Protein AF-A0A3N5JY57-F1 (afdb_monomer)

Sequence (226 aa):
MTIRPDITAFVRDLELYSKHRLNYPLEVSELLQIVVQTGIIDEFEEVIFISKFLVRAQEVLKRIGHETEGFNKLSAEFQSNIKRMMNLLNSFAGRADEALSQKYASIFLTPDIENVDRLVRLCSDLSWVKNWQIDGKPLPFESRQPKITVTQEVRNLQTGEKHQTIRSPQSLLRIQRSAVLSVILIILFLFIDPPVTILGWMLAVGIAGLIAYIIVQTTMLRKNPD

Structure (mmCIF, N/CA/C/O backbone):
data_AF-A0A3N5JY57-F1
#
_entry.id   AF-A0A3N5JY57-F1
#
loop_
_atom_site.group_PDB
_atom_site.id
_atom_site.type_symbol
_atom_site.label_atom_id
_atom_site.label_alt_id
_atom_site.label_comp_id
_atom_site.label_asym_id
_atom_site.label_entity_id
_atom_site.label_seq_id
_atom_site.pdbx_PDB_ins_code
_atom_site.Cartn_x
_atom_site.Cartn_y
_atom_site.Cartn_z
_atom_site.occupancy
_atom_site.B_iso_or_equiv
_atom_site.auth_seq_id
_atom_site.auth_comp_id
_atom_site.auth_asym_id
_atom_site.auth_atom_id
_atom_site.pdbx_PDB_model_num
ATOM 1 N N . MET A 1 1 ? -12.533 14.022 11.861 1.00 89.44 1 MET A N 1
ATOM 2 C CA . MET A 1 1 ? -12.636 12.585 12.215 1.00 89.44 1 MET A CA 1
ATOM 3 C C . MET A 1 1 ? -11.971 12.251 13.564 1.00 89.44 1 MET A C 1
ATOM 5 O O . MET A 1 1 ? -10.847 12.681 13.784 1.00 89.44 1 MET A O 1
ATOM 9 N N . THR A 1 2 ? -12.617 11.480 14.455 1.00 95.00 2 THR A N 1
ATOM 10 C CA . THR A 1 2 ? -11.998 10.969 15.705 1.00 95.00 2 THR A CA 1
ATOM 11 C C . THR A 1 2 ? -11.529 9.525 15.509 1.00 95.00 2 THR A C 1
ATOM 13 O O . THR A 1 2 ? -12.346 8.661 15.189 1.00 95.00 2 THR A O 1
ATOM 16 N N . ILE A 1 3 ? -10.233 9.258 15.703 1.00 97.25 3 ILE A N 1
ATOM 17 C CA . ILE A 1 3 ? -9.644 7.917 15.553 1.00 97.25 3 ILE A CA 1
ATOM 18 C C . ILE A 1 3 ? -9.944 7.066 16.790 1.00 97.25 3 ILE A C 1
ATOM 20 O O . ILE A 1 3 ? -9.770 7.508 17.927 1.00 97.25 3 ILE A O 1
ATOM 24 N N . ARG A 1 4 ? -10.397 5.830 16.573 1.00 96.56 4 ARG A N 1
ATOM 25 C CA . ARG A 1 4 ? -10.683 4.885 17.655 1.00 96.56 4 ARG A CA 1
ATOM 26 C C . ARG A 1 4 ? -9.396 4.442 18.380 1.00 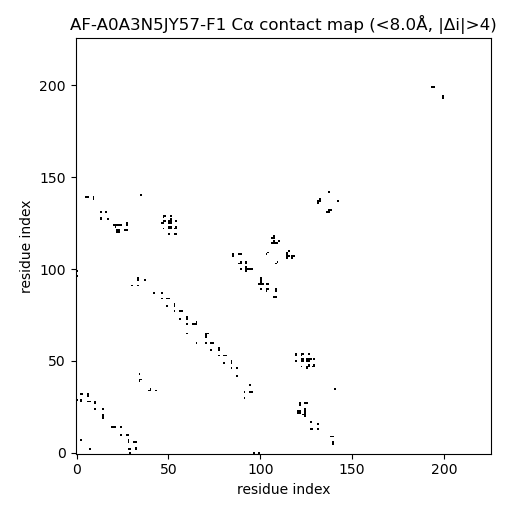96.56 4 ARG A C 1
ATOM 28 O O . ARG A 1 4 ? -8.393 4.178 17.715 1.00 96.56 4 ARG A O 1
ATOM 35 N N . PRO A 1 5 ? -9.429 4.239 19.713 1.00 96.94 5 PRO A N 1
ATOM 36 C CA . PRO A 1 5 ? -8.237 3.874 20.488 1.00 96.94 5 PRO A CA 1
ATOM 37 C C . PRO A 1 5 ? -7.555 2.569 20.059 1.00 96.94 5 PRO A C 1
ATOM 39 O O . PRO A 1 5 ? -6.337 2.456 20.150 1.00 96.94 5 PRO A O 1
ATOM 42 N N . ASP A 1 6 ? -8.315 1.578 19.584 1.00 96.69 6 ASP A N 1
ATOM 43 C CA . ASP A 1 6 ? -7.758 0.305 19.117 1.00 96.69 6 ASP A CA 1
ATOM 44 C C . ASP A 1 6 ? -6.997 0.440 17.792 1.00 96.69 6 ASP A C 1
ATOM 46 O O . ASP A 1 6 ? -6.006 -0.257 17.591 1.00 96.69 6 ASP A O 1
ATOM 50 N N . ILE A 1 7 ? -7.393 1.379 16.926 1.00 97.88 7 ILE A N 1
ATOM 51 C CA . ILE A 1 7 ? -6.633 1.715 15.713 1.00 97.88 7 ILE A CA 1
ATOM 52 C C . ILE A 1 7 ? -5.328 2.407 16.099 1.00 97.88 7 ILE A C 1
ATOM 54 O O . ILE A 1 7 ? -4.271 2.049 15.589 1.00 97.88 7 ILE A O 1
ATOM 58 N N . THR A 1 8 ? -5.376 3.349 17.043 1.00 97.88 8 THR A N 1
ATOM 59 C CA . THR A 1 8 ? -4.169 4.008 17.560 1.00 97.88 8 THR A CA 1
ATOM 60 C C . THR A 1 8 ? -3.201 3.003 18.187 1.00 97.88 8 THR A C 1
ATOM 62 O O . THR A 1 8 ? -2.001 3.063 17.930 1.00 97.88 8 THR A O 1
ATOM 65 N N . ALA A 1 9 ? -3.711 2.050 18.976 1.00 97.44 9 ALA A N 1
ATOM 66 C CA . ALA A 1 9 ? -2.900 0.976 19.542 1.00 97.44 9 ALA A CA 1
ATOM 67 C C . ALA A 1 9 ? -2.277 0.097 18.446 1.00 97.44 9 ALA A C 1
ATOM 69 O O . ALA A 1 9 ?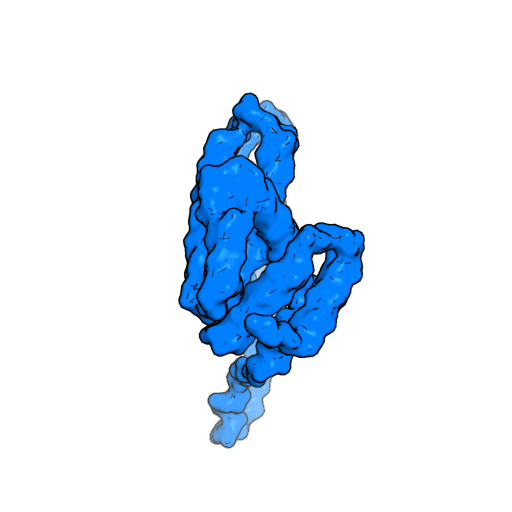 -1.074 -0.145 18.482 1.00 97.44 9 ALA A O 1
ATOM 70 N N . PHE A 1 10 ? -3.063 -0.298 17.438 1.00 98.06 10 PHE A N 1
ATOM 71 C CA . PHE A 1 10 ? -2.567 -1.054 16.289 1.00 98.06 10 PHE A CA 1
ATOM 72 C C . PHE A 1 10 ? -1.452 -0.313 15.541 1.00 98.06 10 PHE A C 1
ATOM 74 O O . PHE A 1 10 ? -0.416 -0.906 15.261 1.00 98.06 10 PHE A O 1
ATOM 81 N N . VAL A 1 11 ? -1.630 0.975 15.229 1.00 98.38 11 VAL A N 1
ATOM 82 C CA . VAL A 1 11 ? -0.623 1.747 14.484 1.00 98.38 11 VAL A CA 1
ATOM 83 C C . VAL A 1 11 ? 0.660 1.914 15.293 1.00 98.38 11 VAL A C 1
ATOM 85 O O . VAL A 1 11 ? 1.744 1.805 14.728 1.00 98.38 11 VAL A O 1
ATOM 88 N N . ARG A 1 12 ? 0.569 2.064 16.618 1.00 98.44 12 ARG A N 1
ATOM 89 C CA . ARG A 1 12 ? 1.748 2.044 17.496 1.00 98.44 12 ARG A CA 1
ATOM 90 C C . ARG A 1 12 ? 2.480 0.698 17.440 1.00 98.44 12 ARG A C 1
ATOM 92 O O . ARG A 1 12 ? 3.705 0.665 17.351 1.00 98.44 12 ARG A O 1
ATOM 99 N N . ASP A 1 13 ? 1.748 -0.411 17.470 1.00 98.25 13 ASP A N 1
ATOM 100 C CA . ASP A 1 13 ? 2.347 -1.747 17.386 1.00 98.25 13 ASP A CA 1
ATOM 101 C C . ASP A 1 13 ? 2.952 -2.007 15.993 1.00 98.25 13 ASP A C 1
ATOM 103 O O . ASP A 1 13 ? 4.017 -2.619 15.873 1.00 98.25 13 ASP A O 1
ATOM 107 N N . LEU A 1 14 ? 2.317 -1.485 14.938 1.00 98.31 14 LEU A N 1
ATOM 108 C CA . LEU A 1 14 ? 2.826 -1.491 13.567 1.00 98.31 14 LEU A CA 1
ATOM 109 C C . LEU A 1 14 ? 4.109 -0.660 13.440 1.00 98.31 14 LEU A C 1
ATOM 111 O O . LEU A 1 14 ? 5.045 -1.050 12.738 1.00 98.31 14 LEU A O 1
ATOM 115 N N . GLU A 1 15 ? 4.182 0.469 14.137 1.00 98.44 15 GLU A N 1
ATOM 116 C CA . GLU A 1 15 ? 5.360 1.326 14.164 1.00 98.44 15 GLU A CA 1
ATOM 117 C C . GLU A 1 15 ? 6.551 0.610 14.811 1.00 98.44 15 GLU A C 1
ATOM 119 O O . GLU A 1 15 ? 7.632 0.562 14.220 1.00 98.44 15 GLU A O 1
ATOM 124 N N . LEU A 1 16 ? 6.337 -0.062 15.947 1.00 98.38 16 LEU A N 1
ATOM 125 C CA . LEU A 1 16 ? 7.347 -0.929 16.565 1.00 98.38 16 LEU A CA 1
ATOM 126 C C . LEU A 1 16 ? 7.754 -2.080 15.630 1.00 98.38 16 LEU A C 1
ATOM 128 O O . LEU A 1 16 ? 8.943 -2.356 15.457 1.00 98.38 16 LEU A O 1
ATOM 132 N N . TYR A 1 17 ? 6.782 -2.722 14.980 1.00 98.19 17 TYR A N 1
ATOM 133 C CA . TYR A 1 17 ? 7.017 -3.829 14.049 1.00 98.19 17 TYR A CA 1
ATOM 134 C C . TYR A 1 17 ? 7.836 -3.412 12.817 1.00 98.19 17 TYR A C 1
ATOM 136 O O . TYR A 1 17 ? 8.738 -4.137 12.398 1.00 98.19 17 TYR A O 1
ATOM 144 N N . SER A 1 18 ? 7.587 -2.218 12.277 1.00 97.94 18 SER A N 1
ATOM 145 C CA . SER A 1 18 ? 8.349 -1.640 11.161 1.00 97.94 18 SER A CA 1
ATOM 146 C C . SER A 1 18 ? 9.711 -1.061 11.573 1.00 97.94 18 SER A C 1
ATOM 148 O O . SER A 1 18 ? 10.464 -0.611 10.708 1.00 97.94 18 SER A O 1
ATOM 150 N N . LYS A 1 19 ? 10.058 -1.092 12.870 1.00 98.25 19 LYS A N 1
ATOM 151 C CA . LYS A 1 19 ? 11.246 -0.447 13.458 1.00 98.25 19 LYS A CA 1
ATOM 152 C C . LYS A 1 19 ? 11.258 1.072 13.242 1.00 98.25 19 LYS A C 1
ATOM 154 O O . LYS A 1 19 ? 12.284 1.618 12.837 1.00 98.25 19 LYS A O 1
ATOM 159 N N . HIS A 1 20 ? 10.125 1.731 13.493 1.00 97.75 20 HIS A N 1
ATOM 160 C CA . HIS A 1 20 ? 9.934 3.181 13.346 1.00 97.75 20 HIS A CA 1
ATOM 161 C C . HIS A 1 20 ? 10.208 3.691 11.923 1.00 97.75 20 HIS A C 1
ATOM 163 O O . HIS A 1 20 ? 10.845 4.723 11.728 1.00 97.75 20 HIS A O 1
ATOM 169 N N . ARG A 1 21 ? 9.762 2.939 10.908 1.00 97.81 21 ARG A N 1
ATOM 170 C CA . ARG A 1 21 ? 9.945 3.291 9.486 1.00 97.81 21 ARG A CA 1
ATOM 171 C C . ARG A 1 21 ? 8.674 3.811 8.815 1.00 97.81 21 ARG A C 1
ATOM 173 O O . ARG A 1 21 ? 8.664 3.933 7.591 1.00 97.81 21 ARG A O 1
ATOM 180 N N . LEU A 1 22 ? 7.615 4.065 9.586 1.00 98.38 22 LEU A N 1
ATOM 181 C CA . LEU A 1 22 ? 6.381 4.640 9.055 1.00 98.38 22 LEU A CA 1
ATOM 182 C C . LEU A 1 22 ? 6.583 6.130 8.761 1.00 98.38 22 LEU A C 1
ATOM 184 O O . LEU A 1 22 ? 7.146 6.854 9.577 1.00 98.38 22 LEU A O 1
ATOM 188 N N . ASN A 1 23 ? 6.116 6.581 7.602 1.00 98.38 23 ASN A N 1
ATOM 189 C CA . ASN A 1 23 ? 6.219 7.968 7.147 1.00 98.38 23 ASN A CA 1
ATOM 190 C C . ASN A 1 23 ? 4.951 8.773 7.483 1.00 98.38 23 ASN A C 1
ATOM 192 O O . ASN A 1 23 ? 5.028 9.957 7.796 1.00 98.38 23 ASN A O 1
ATOM 196 N N . TYR A 1 24 ? 3.798 8.109 7.430 1.00 98.44 24 TYR A N 1
ATOM 197 C CA . TYR A 1 24 ? 2.441 8.641 7.513 1.00 98.44 24 TYR A CA 1
ATOM 198 C C . TYR A 1 24 ? 1.567 7.800 8.466 1.00 98.44 24 TYR A C 1
ATOM 200 O O . TYR A 1 24 ? 0.530 7.255 8.069 1.00 98.44 24 TYR A O 1
ATOM 208 N N . PRO A 1 25 ? 1.960 7.637 9.747 1.00 98.38 25 PRO A N 1
ATOM 209 C CA . PRO A 1 25 ? 1.195 6.827 10.699 1.00 98.38 25 PRO A CA 1
ATOM 210 C C . PRO A 1 25 ? -0.230 7.366 10.926 1.00 98.38 25 PRO A C 1
ATOM 212 O O . PRO A 1 25 ? -1.163 6.592 11.172 1.00 98.38 25 PRO A O 1
ATOM 215 N N . LEU A 1 26 ? -0.424 8.685 10.814 1.00 98.00 26 LEU A N 1
ATOM 216 C CA . LEU A 1 26 ? -1.738 9.308 10.942 1.00 98.00 26 LEU A CA 1
ATOM 217 C C . LEU A 1 26 ? -2.648 8.923 9.770 1.00 98.00 26 LEU A C 1
ATOM 219 O O . LEU A 1 26 ? -3.775 8.498 9.994 1.00 98.00 26 LEU A O 1
ATOM 223 N N . GLU A 1 27 ? -2.154 8.994 8.539 1.00 98.25 27 GLU A N 1
ATOM 224 C CA . GLU A 1 27 ? -2.903 8.644 7.331 1.00 98.25 27 GLU A CA 1
ATOM 225 C C . GLU A 1 27 ? -3.262 7.153 7.316 1.00 98.25 27 GLU A C 1
ATOM 227 O O . GLU A 1 27 ? -4.387 6.786 6.980 1.00 98.25 27 GLU A O 1
ATOM 232 N N . VAL A 1 28 ? -2.356 6.281 7.775 1.00 98.44 28 VAL A N 1
ATOM 233 C CA . VAL A 1 28 ? -2.669 4.856 7.981 1.00 98.44 28 VAL A CA 1
ATOM 234 C C . VAL A 1 28 ? -3.813 4.689 8.990 1.00 98.44 28 VAL A C 1
ATOM 236 O O . VAL A 1 28 ? -4.726 3.894 8.758 1.00 98.44 28 VAL A O 1
ATOM 239 N N . SER A 1 29 ? -3.804 5.457 10.085 1.00 98.25 29 SER A N 1
ATOM 240 C CA . SER A 1 29 ? -4.888 5.447 11.080 1.00 98.25 29 SER A CA 1
ATOM 241 C C . SER A 1 29 ? -6.219 5.926 10.490 1.00 98.25 29 SER A C 1
ATOM 243 O O . SER A 1 29 ? -7.260 5.321 10.746 1.00 98.25 29 SER A O 1
ATOM 245 N N . GLU A 1 30 ? -6.188 6.994 9.692 1.00 97.94 30 GLU A N 1
ATOM 246 C CA . GLU A 1 30 ? -7.350 7.563 9.001 1.00 97.94 30 GLU A CA 1
ATOM 247 C C . GLU A 1 30 ? -7.961 6.549 8.022 1.00 97.94 30 GLU A C 1
ATOM 249 O O . GLU A 1 30 ? -9.164 6.296 8.085 1.00 97.94 30 GLU A O 1
ATOM 254 N N . LEU A 1 31 ?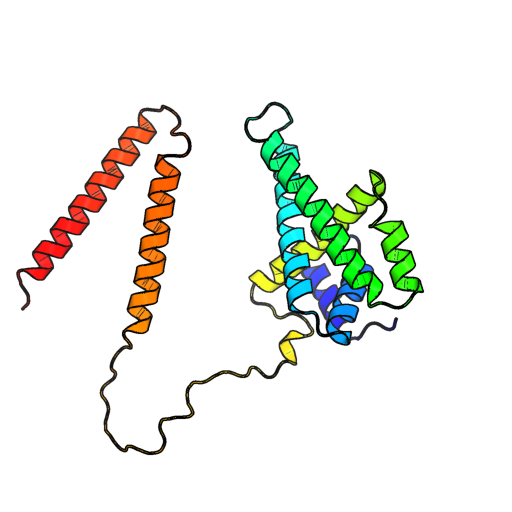 -7.146 5.890 7.188 1.00 98.00 31 LEU A N 1
ATOM 255 C CA . LEU A 1 31 ? -7.615 4.848 6.268 1.00 98.00 31 LEU A CA 1
ATOM 256 C C . LEU A 1 31 ? -8.278 3.690 7.020 1.00 98.00 31 LEU A C 1
ATOM 258 O O . LEU A 1 31 ? -9.397 3.308 6.688 1.00 98.00 31 LEU A O 1
ATOM 262 N N . LEU A 1 32 ? -7.644 3.173 8.077 1.00 97.88 32 LEU A N 1
ATOM 263 C CA . LEU A 1 32 ? -8.227 2.114 8.911 1.00 97.88 32 LEU A CA 1
ATOM 264 C C . LEU A 1 32 ? -9.547 2.548 9.560 1.00 97.88 32 LEU A C 1
ATOM 266 O O . LEU A 1 32 ? -10.483 1.751 9.669 1.00 97.88 32 LEU A O 1
ATOM 270 N N . GLN A 1 33 ? -9.641 3.811 9.981 1.00 97.31 33 GLN A N 1
ATOM 271 C CA . GLN A 1 33 ? -10.861 4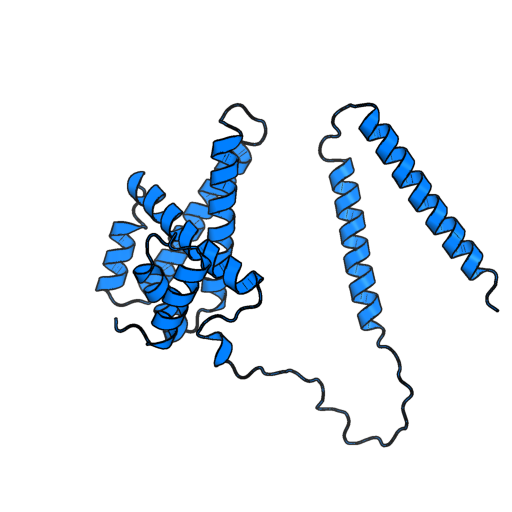.363 10.558 1.00 97.31 33 GLN A CA 1
ATOM 272 C C . GLN A 1 33 ? -11.988 4.437 9.516 1.00 97.31 33 GLN A C 1
ATOM 274 O O . GLN A 1 33 ? -13.129 4.116 9.856 1.00 97.31 33 GLN A O 1
ATOM 279 N N . ILE A 1 34 ? -11.683 4.783 8.258 1.00 97.19 34 ILE A N 1
ATOM 280 C CA . ILE A 1 34 ? -12.655 4.761 7.151 1.00 97.19 34 ILE A CA 1
ATOM 281 C C . ILE A 1 34 ? -13.164 3.331 6.927 1.00 97.19 34 ILE A C 1
ATOM 283 O O . ILE A 1 34 ? -14.376 3.127 6.848 1.00 97.19 34 ILE A O 1
ATOM 287 N N . VAL A 1 35 ? -12.274 2.330 6.895 1.00 97.00 35 VAL A N 1
ATOM 288 C CA . VAL A 1 35 ? -12.656 0.910 6.721 1.00 97.00 35 VAL A CA 1
ATOM 289 C C . VAL A 1 35 ? -13.625 0.464 7.800 1.00 97.00 35 VAL A C 1
ATOM 291 O O . VAL A 1 35 ? -14.663 -0.123 7.510 1.00 97.00 35 VAL A O 1
ATOM 294 N N . VAL A 1 36 ? -13.308 0.780 9.053 1.00 96.06 36 VAL A N 1
ATOM 295 C CA . VAL A 1 36 ? -14.165 0.468 10.197 1.00 96.06 36 VAL A CA 1
ATOM 296 C C . VAL A 1 36 ? -15.557 1.078 10.052 1.00 96.06 36 VAL A C 1
ATOM 298 O O . VAL A 1 36 ? -16.540 0.432 10.405 1.00 96.06 36 VAL A O 1
ATOM 301 N N . GLN A 1 37 ? -15.640 2.334 9.613 1.00 95.56 37 GLN A N 1
ATOM 302 C CA . GLN A 1 37 ? -16.905 3.067 9.545 1.00 95.56 37 GLN A CA 1
ATOM 303 C C . GLN A 1 37 ? -17.787 2.610 8.387 1.00 95.56 37 GLN A C 1
ATOM 305 O O . GLN A 1 37 ? -19.008 2.637 8.503 1.00 95.56 37 GLN A O 1
ATOM 310 N N . THR A 1 38 ? -17.172 2.206 7.280 1.00 96.12 38 THR A N 1
ATOM 311 C CA . THR A 1 38 ? -17.870 1.942 6.015 1.00 96.12 38 THR A CA 1
ATOM 312 C C . THR A 1 38 ? -17.990 0.456 5.687 1.00 96.12 38 THR A C 1
ATOM 314 O O . THR A 1 38 ? -18.794 0.087 4.839 1.00 96.12 38 THR A O 1
ATOM 317 N N . GLY A 1 39 ? -17.217 -0.408 6.350 1.00 95.38 39 GLY A N 1
ATOM 318 C CA . GLY A 1 39 ? -17.225 -1.853 6.120 1.00 95.38 39 GLY A CA 1
ATOM 319 C C . GLY A 1 39 ? -16.518 -2.305 4.837 1.00 95.38 39 GLY A C 1
ATOM 320 O O . GLY A 1 39 ? -16.655 -3.467 4.467 1.00 95.38 39 GLY A O 1
ATOM 321 N N . ILE A 1 40 ? -15.750 -1.437 4.167 1.00 96.12 40 ILE A N 1
ATOM 322 C CA . ILE A 1 40 ? -15.060 -1.722 2.888 1.00 96.12 40 ILE A CA 1
ATOM 323 C C . ILE A 1 40 ? -13.764 -2.541 3.057 1.00 96.12 40 ILE A C 1
ATOM 325 O O . ILE A 1 40 ? -12.702 -2.183 2.551 1.00 96.12 40 ILE A O 1
ATOM 329 N N . ILE A 1 41 ? -13.831 -3.644 3.803 1.00 96.00 41 ILE A N 1
ATOM 330 C CA . ILE A 1 41 ? -12.653 -4.452 4.162 1.00 96.00 41 ILE A CA 1
ATOM 331 C C . ILE A 1 41 ? -11.925 -4.960 2.908 1.00 96.00 41 ILE A C 1
ATOM 333 O O . ILE A 1 41 ? -10.715 -4.773 2.805 1.00 96.00 41 ILE A O 1
ATOM 337 N N . ASP A 1 42 ? -12.655 -5.502 1.932 1.00 95.81 42 ASP A N 1
ATOM 338 C CA . ASP A 1 42 ? -12.072 -6.069 0.708 1.00 95.81 42 ASP A CA 1
ATOM 339 C C . ASP A 1 42 ? -11.315 -5.014 -0.126 1.00 95.81 42 ASP A C 1
ATOM 341 O O . ASP A 1 42 ? -10.214 -5.272 -0.616 1.00 95.81 42 ASP A O 1
ATOM 345 N N . GLU A 1 43 ? -11.855 -3.791 -0.236 1.00 97.25 43 GLU A N 1
ATOM 346 C CA . GLU A 1 43 ? -11.175 -2.681 -0.925 1.00 97.25 43 GLU A CA 1
ATOM 347 C C . GLU A 1 43 ? -9.874 -2.296 -0.205 1.00 97.25 43 GLU A C 1
ATOM 349 O O . GLU A 1 43 ? -8.868 -1.985 -0.843 1.00 97.25 43 GLU A O 1
ATOM 354 N N . PHE A 1 44 ? -9.863 -2.339 1.131 1.00 97.94 44 PHE A N 1
ATOM 355 C CA . PHE A 1 44 ? -8.656 -2.062 1.906 1.00 97.94 44 PHE A CA 1
ATOM 356 C C . PHE A 1 44 ? -7.604 -3.158 1.759 1.00 97.94 44 PHE A C 1
ATOM 358 O O . PHE A 1 44 ? -6.417 -2.850 1.638 1.00 97.94 44 PHE A O 1
ATOM 365 N N . GLU A 1 45 ? -8.021 -4.426 1.737 1.00 97.69 45 GLU A N 1
ATOM 366 C CA . GLU A 1 45 ? -7.117 -5.545 1.474 1.00 97.69 45 GLU A CA 1
ATOM 367 C C . GLU A 1 45 ? -6.446 -5.420 0.103 1.00 97.69 45 GLU A C 1
ATOM 369 O O . GLU A 1 45 ? -5.244 -5.677 -0.032 1.00 97.69 45 GLU A O 1
ATOM 374 N N . GLU A 1 46 ? -7.203 -4.975 -0.902 1.00 98.06 46 GLU A N 1
ATOM 375 C CA . GLU A 1 46 ? -6.678 -4.670 -2.228 1.00 98.06 46 GLU A CA 1
ATOM 376 C C . GLU A 1 46 ? -5.657 -3.523 -2.183 1.00 98.06 46 GLU A C 1
ATOM 378 O O . GLU A 1 46 ? -4.569 -3.652 -2.753 1.00 98.06 46 GLU A O 1
ATOM 383 N N . VAL A 1 47 ? -5.956 -2.439 -1.457 1.00 98.38 47 VAL A N 1
ATOM 384 C CA . VAL A 1 47 ? -5.030 -1.313 -1.254 1.00 98.38 47 VAL A CA 1
ATOM 385 C C . VAL A 1 47 ? -3.703 -1.801 -0.667 1.00 98.38 47 VAL A C 1
ATOM 387 O O . VAL A 1 47 ? -2.659 -1.629 -1.295 1.00 98.38 47 VAL A O 1
ATOM 390 N N . ILE A 1 48 ? -3.706 -2.483 0.483 1.00 98.50 48 ILE A N 1
ATOM 391 C CA . ILE A 1 48 ? -2.454 -2.925 1.126 1.00 98.50 48 ILE A CA 1
ATOM 392 C C . ILE A 1 48 ? -1.691 -3.958 0.274 1.00 98.50 48 ILE A C 1
ATOM 394 O O . ILE A 1 48 ? -0.457 -4.022 0.320 1.00 98.50 48 ILE A O 1
ATOM 398 N N . PHE A 1 49 ? -2.397 -4.747 -0.545 1.00 98.25 49 PHE A N 1
ATOM 399 C CA . PHE A 1 49 ? -1.782 -5.668 -1.499 1.00 98.25 49 PHE A CA 1
ATOM 400 C C . PHE A 1 49 ? -1.052 -4.918 -2.621 1.00 98.25 49 PHE A C 1
ATOM 402 O O . PHE A 1 49 ? 0.136 -5.170 -2.852 1.00 98.25 49 PHE A O 1
ATOM 409 N N . ILE A 1 50 ? -1.723 -3.968 -3.281 1.00 98.44 50 ILE A N 1
ATOM 410 C CA . ILE A 1 50 ? -1.126 -3.152 -4.349 1.00 98.44 50 ILE A CA 1
ATOM 411 C C . ILE A 1 50 ? 0.037 -2.328 -3.796 1.00 98.44 50 ILE A C 1
ATOM 413 O O . ILE A 1 50 ? 1.087 -2.256 -4.432 1.00 98.44 50 ILE A O 1
ATOM 417 N N . SER A 1 51 ? -0.094 -1.764 -2.592 1.00 98.50 51 SER A N 1
ATOM 418 C CA . SER A 1 51 ? 0.987 -1.037 -1.922 1.00 98.50 51 SER A CA 1
ATOM 419 C C . SER A 1 51 ? 2.252 -1.887 -1.786 1.00 98.50 51 SER A C 1
ATOM 421 O O . SER A 1 51 ? 3.341 -1.433 -2.140 1.00 98.50 51 SER A O 1
ATOM 423 N N . LYS A 1 52 ? 2.123 -3.150 -1.354 1.00 98.31 52 LYS A N 1
ATOM 424 C CA . LYS A 1 52 ? 3.259 -4.081 -1.266 1.00 98.31 52 LYS A CA 1
ATOM 425 C C . LYS A 1 52 ? 3.882 -4.373 -2.632 1.00 98.31 52 LYS A C 1
ATOM 427 O O . LYS A 1 52 ? 5.109 -4.425 -2.729 1.00 98.31 52 LYS A O 1
ATOM 432 N N . PHE A 1 53 ? 3.069 -4.5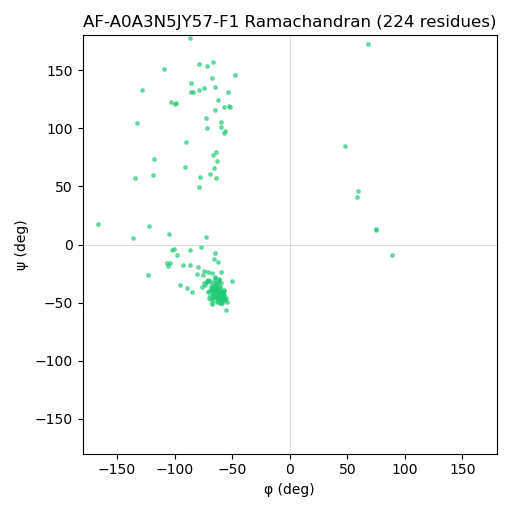47 -3.675 1.00 98.12 53 PHE A N 1
ATOM 433 C CA . PHE A 1 53 ? 3.571 -4.699 -5.043 1.00 98.12 53 PHE A CA 1
ATOM 434 C C . PHE A 1 53 ? 4.356 -3.461 -5.496 1.00 98.12 53 PHE A C 1
ATOM 436 O O . PHE A 1 53 ? 5.491 -3.602 -5.945 1.00 98.12 53 PHE A O 1
ATOM 443 N N . LEU A 1 54 ? 3.794 -2.259 -5.330 1.00 98.31 54 LEU A N 1
ATOM 444 C CA . LEU A 1 54 ? 4.407 -1.000 -5.761 1.00 98.31 54 LEU A CA 1
ATOM 445 C C . LEU A 1 54 ? 5.782 -0.782 -5.122 1.00 98.31 54 LEU A C 1
ATOM 447 O O . LEU A 1 54 ? 6.736 -0.461 -5.827 1.00 98.31 54 LEU A O 1
ATOM 451 N N . VAL A 1 55 ? 5.916 -1.024 -3.816 1.00 98.12 55 VAL A N 1
ATOM 452 C CA . VAL A 1 55 ? 7.204 -0.903 -3.110 1.00 98.12 55 VAL A CA 1
ATOM 453 C C . VAL A 1 55 ? 8.247 -1.846 -3.713 1.00 98.12 55 VAL A C 1
ATOM 455 O O . VAL A 1 55 ? 9.351 -1.419 -4.047 1.00 98.12 55 VAL A O 1
ATOM 458 N N . ARG A 1 56 ? 7.888 -3.118 -3.934 1.00 98.25 56 ARG A N 1
ATOM 459 C CA . ARG A 1 56 ? 8.801 -4.109 -4.529 1.00 98.25 56 ARG A CA 1
ATOM 460 C C . ARG A 1 56 ? 9.156 -3.789 -5.975 1.00 98.25 56 ARG A C 1
ATOM 462 O O . ARG A 1 56 ? 10.320 -3.892 -6.351 1.00 98.25 56 ARG A O 1
ATOM 469 N N . ALA A 1 57 ? 8.182 -3.379 -6.778 1.00 97.44 57 ALA A N 1
ATOM 470 C CA . ALA A 1 57 ? 8.409 -2.978 -8.158 1.00 97.44 57 ALA A CA 1
ATOM 471 C C . ALA A 1 57 ? 9.346 -1.762 -8.235 1.00 97.44 57 ALA A C 1
ATOM 473 O O . ALA A 1 57 ? 10.277 -1.771 -9.038 1.00 97.44 57 ALA A O 1
ATOM 474 N N . GLN A 1 58 ? 9.181 -0.767 -7.355 1.00 97.44 58 GLN A N 1
ATOM 475 C CA . GLN A 1 58 ? 10.082 0.386 -7.287 1.00 97.44 58 GLN A CA 1
ATOM 476 C C . GLN A 1 58 ? 11.516 -0.026 -6.914 1.00 97.44 58 GLN A C 1
ATOM 478 O O . GLN A 1 58 ? 12.465 0.442 -7.542 1.00 97.44 58 GLN A O 1
ATOM 483 N N . GLU A 1 59 ? 11.690 -0.906 -5.922 1.00 97.06 59 GLU A N 1
ATOM 484 C CA . GLU A 1 59 ? 13.004 -1.452 -5.542 1.00 97.06 59 GLU A CA 1
ATOM 485 C C . GLU A 1 59 ? 13.684 -2.169 -6.719 1.00 97.06 59 GLU A C 1
ATOM 487 O O . GLU A 1 59 ? 14.874 -1.972 -6.967 1.00 97.06 59 GLU A O 1
ATOM 492 N N . VAL A 1 60 ? 12.929 -2.978 -7.471 1.00 97.06 60 VAL A N 1
ATOM 493 C CA . VAL A 1 60 ? 13.446 -3.696 -8.644 1.00 97.06 60 VAL A CA 1
ATOM 494 C C . VAL A 1 60 ? 13.817 -2.725 -9.760 1.00 97.06 60 VAL A C 1
ATOM 496 O O . VAL A 1 60 ? 14.933 -2.817 -10.265 1.00 97.06 60 VAL A O 1
ATOM 499 N N . LEU A 1 61 ? 12.944 -1.771 -10.102 1.00 96.44 61 LEU A N 1
ATOM 500 C CA . LEU A 1 61 ? 13.206 -0.753 -11.128 1.00 96.44 61 LEU A CA 1
ATOM 501 C C . LEU A 1 61 ? 14.466 0.063 -10.808 1.00 96.44 61 LEU A C 1
ATOM 503 O O . LEU A 1 61 ? 15.307 0.257 -11.684 1.00 96.44 61 LEU A O 1
ATOM 507 N N . LYS A 1 62 ? 14.640 0.468 -9.540 1.00 96.00 62 LYS A N 1
ATOM 508 C CA . LYS A 1 62 ? 15.846 1.169 -9.061 1.00 96.00 62 LYS A CA 1
ATOM 509 C C . LYS A 1 62 ? 17.117 0.328 -9.216 1.00 96.00 62 LYS A C 1
ATOM 511 O O . LYS A 1 62 ? 18.186 0.892 -9.417 1.00 96.00 62 LYS A O 1
ATOM 516 N N . ARG A 1 63 ? 17.015 -1.000 -9.108 1.00 96.88 63 ARG A N 1
ATOM 517 C CA . ARG A 1 63 ? 18.161 -1.919 -9.167 1.00 96.88 63 ARG A CA 1
ATOM 518 C C . ARG A 1 63 ? 18.561 -2.307 -10.590 1.00 96.88 63 ARG A C 1
ATOM 520 O O . ARG A 1 63 ? 19.752 -2.427 -10.847 1.00 96.88 63 ARG A O 1
ATOM 527 N N . ILE A 1 64 ? 17.600 -2.560 -11.480 1.00 94.62 64 ILE A N 1
ATOM 528 C CA . ILE A 1 64 ? 17.887 -3.053 -12.841 1.00 94.62 64 ILE A CA 1
ATOM 529 C C . ILE A 1 64 ? 18.305 -1.935 -13.808 1.00 94.62 64 ILE A C 1
ATOM 531 O O . ILE A 1 64 ? 19.008 -2.208 -14.774 1.00 94.62 64 ILE A O 1
ATOM 535 N N . GLY A 1 65 ? 17.903 -0.684 -13.557 1.00 90.75 65 GLY A N 1
ATOM 536 C CA . GLY A 1 65 ? 18.185 0.435 -14.462 1.00 90.75 65 GLY A CA 1
ATOM 537 C C . GLY A 1 65 ? 17.435 0.354 -15.802 1.00 90.75 65 GLY A C 1
ATOM 538 O O . GLY A 1 65 ? 16.769 -0.633 -16.108 1.00 90.75 65 GLY A O 1
ATOM 539 N N . HIS A 1 66 ? 17.528 1.420 -16.600 1.00 93.00 66 HIS A N 1
ATOM 540 C CA . HIS A 1 66 ? 16.720 1.604 -17.816 1.00 93.00 66 HIS A CA 1
ATOM 541 C C . HIS A 1 66 ? 17.093 0.674 -18.985 1.00 93.00 66 HIS A C 1
ATOM 543 O O . HIS A 1 66 ? 16.246 0.402 -19.830 1.00 93.00 66 HIS A O 1
ATOM 549 N N . GLU A 1 67 ? 18.327 0.167 -19.018 1.00 91.12 67 GLU A N 1
ATOM 550 C CA . GLU A 1 67 ? 18.874 -0.617 -20.140 1.00 91.12 67 GLU A CA 1
ATOM 551 C C . GLU A 1 67 ? 18.565 -2.122 -20.055 1.00 91.12 67 GLU A C 1
ATOM 553 O O . GLU A 1 67 ? 18.907 -2.887 -20.955 1.00 91.12 67 GLU A O 1
ATOM 558 N N . THR A 1 68 ? 17.945 -2.579 -18.963 1.00 91.44 68 THR A N 1
ATOM 559 C CA . THR A 1 68 ? 17.703 -4.008 -18.739 1.00 91.44 68 THR A CA 1
ATOM 560 C C . THR A 1 68 ? 16.413 -4.469 -19.413 1.00 91.44 68 THR A C 1
ATOM 562 O O . THR A 1 68 ? 15.369 -3.812 -19.339 1.00 91.44 68 THR A O 1
ATOM 565 N N . GLU A 1 69 ? 16.462 -5.652 -20.024 1.00 91.25 69 GLU A N 1
ATOM 566 C CA . GLU A 1 69 ? 15.283 -6.321 -20.563 1.00 91.25 69 GLU A CA 1
ATOM 567 C C . GLU A 1 69 ? 14.189 -6.458 -19.489 1.00 91.25 69 GLU A C 1
ATOM 569 O O . GLU A 1 69 ? 14.433 -6.838 -18.344 1.00 91.25 69 GLU A O 1
ATOM 574 N N . GLY A 1 70 ? 12.960 -6.083 -19.841 1.00 93.31 70 GLY A N 1
ATOM 575 C CA . GLY A 1 70 ? 11.830 -6.080 -18.910 1.00 93.31 70 GLY A CA 1
ATOM 576 C C . GLY A 1 70 ? 11.632 -4.784 -18.116 1.00 93.31 70 GLY A C 1
ATOM 577 O O . GLY A 1 70 ? 10.555 -4.627 -17.536 1.00 93.31 70 GLY A O 1
ATOM 578 N N . PHE A 1 71 ? 12.563 -3.815 -18.153 1.00 96.25 71 PHE A N 1
ATOM 579 C CA . PHE A 1 71 ? 12.363 -2.499 -17.522 1.00 96.25 71 PHE A CA 1
ATOM 580 C C . PHE A 1 71 ? 11.078 -1.826 -18.019 1.00 96.25 71 PHE A C 1
ATOM 582 O O . PHE A 1 71 ? 10.232 -1.428 -17.220 1.00 96.25 71 PHE A O 1
ATOM 589 N N . ASN A 1 72 ? 10.884 -1.769 -19.341 1.00 96.00 72 ASN A N 1
ATOM 590 C CA . ASN A 1 72 ? 9.713 -1.130 -19.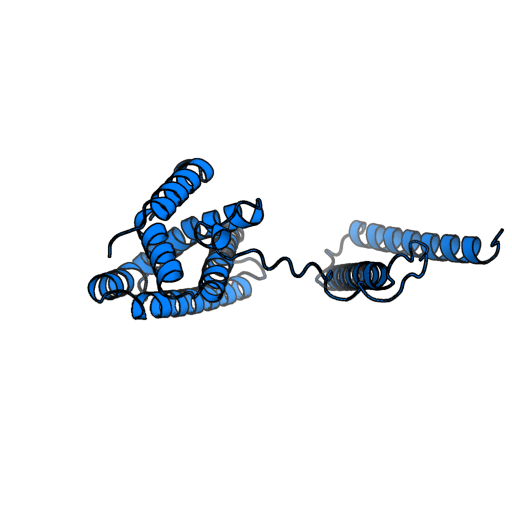951 1.00 96.00 72 ASN A CA 1
ATOM 591 C C . ASN A 1 72 ? 8.395 -1.789 -19.519 1.00 96.00 72 ASN A C 1
ATOM 593 O O . ASN A 1 72 ? 7.426 -1.093 -19.217 1.00 96.00 72 ASN A O 1
ATOM 597 N N . LYS A 1 73 ? 8.369 -3.125 -19.435 1.00 96.88 73 LYS A N 1
ATOM 598 C CA . LYS A 1 73 ? 7.185 -3.877 -19.003 1.00 96.88 73 LYS A CA 1
ATOM 599 C C . LYS A 1 73 ? 6.871 -3.616 -17.529 1.00 96.88 73 LYS A C 1
ATOM 601 O O . LYS A 1 73 ? 5.745 -3.246 -17.207 1.00 96.88 73 LYS A O 1
ATOM 606 N N . LEU A 1 74 ? 7.864 -3.747 -16.647 1.00 96.62 74 LEU A N 1
ATOM 607 C CA . LEU A 1 74 ? 7.684 -3.509 -15.213 1.00 96.62 74 LEU A CA 1
ATOM 608 C C . LEU A 1 74 ? 7.320 -2.046 -14.921 1.00 96.62 74 LEU A C 1
ATOM 610 O O . LEU A 1 74 ? 6.491 -1.780 -14.057 1.00 96.62 74 LEU A O 1
ATOM 614 N N . SER A 1 75 ? 7.896 -1.099 -15.664 1.00 97.25 75 SER A N 1
ATOM 615 C CA . SER A 1 75 ? 7.566 0.326 -15.568 1.00 97.25 75 SER A CA 1
ATOM 616 C C . SER A 1 75 ? 6.109 0.595 -15.962 1.00 97.25 75 SER A C 1
ATOM 618 O O . SER A 1 75 ? 5.391 1.282 -15.235 1.00 97.25 75 SER A O 1
ATOM 620 N N . ALA A 1 76 ? 5.624 -0.012 -17.051 1.00 97.19 76 ALA A N 1
ATOM 621 C CA . ALA A 1 76 ? 4.222 0.097 -17.456 1.00 97.19 76 ALA A CA 1
ATOM 622 C C . ALA A 1 76 ? 3.264 -0.510 -16.411 1.00 97.19 76 ALA A C 1
ATOM 624 O O . ALA A 1 76 ? 2.257 0.109 -16.056 1.00 97.19 76 ALA A O 1
ATOM 625 N N . GLU A 1 77 ? 3.592 -1.684 -15.860 1.00 97.75 77 GLU A N 1
ATOM 626 C CA . GLU A 1 77 ? 2.818 -2.309 -14.777 1.00 97.75 77 GLU A CA 1
ATOM 627 C C . GLU A 1 77 ? 2.821 -1.452 -13.503 1.00 97.75 77 GLU A C 1
ATOM 629 O O . GLU A 1 77 ? 1.776 -1.277 -12.869 1.00 97.75 77 GLU A O 1
ATOM 634 N N . PHE A 1 78 ? 3.966 -0.868 -13.145 1.00 97.25 78 PHE A N 1
ATOM 635 C CA . PHE A 1 78 ? 4.093 0.055 -12.019 1.00 97.25 78 PHE A CA 1
ATOM 636 C C . PHE A 1 78 ? 3.192 1.282 -12.206 1.00 97.25 78 PHE A C 1
ATOM 638 O O . PHE A 1 78 ? 2.378 1.582 -11.334 1.00 97.25 78 PHE A O 1
ATOM 645 N N . GLN A 1 79 ? 3.252 1.941 -13.367 1.00 96.88 79 GLN A N 1
ATOM 646 C CA . GLN A 1 79 ? 2.402 3.095 -13.684 1.00 96.88 79 GLN A CA 1
ATOM 647 C C . GLN A 1 79 ? 0.907 2.748 -13.655 1.00 96.88 79 GLN A C 1
ATOM 649 O O . GLN A 1 79 ? 0.100 3.523 -13.136 1.00 96.88 79 GLN A O 1
ATOM 654 N N . SER A 1 80 ? 0.523 1.578 -14.174 1.00 97.75 80 SER A N 1
ATOM 655 C CA . SER A 1 80 ? -0.862 1.100 -14.116 1.00 97.75 80 SER A CA 1
ATOM 656 C C . SER A 1 80 ? -1.335 0.902 -12.672 1.00 97.75 80 SER A C 1
ATOM 658 O O . SER A 1 80 ? -2.450 1.294 -12.323 1.00 97.75 80 SER A O 1
ATOM 660 N N . ASN A 1 81 ? -0.486 0.340 -11.807 1.00 97.88 81 ASN A N 1
ATOM 661 C CA . ASN A 1 81 ? -0.813 0.139 -10.395 1.00 97.88 81 ASN A CA 1
ATOM 662 C C . ASN A 1 81 ? -0.836 1.449 -9.595 1.00 97.88 81 ASN A C 1
ATOM 664 O O . ASN A 1 81 ? -1.664 1.572 -8.697 1.00 97.88 81 ASN A O 1
ATOM 668 N N . ILE A 1 82 ? -0.017 2.449 -9.942 1.00 97.56 82 ILE A N 1
ATOM 669 C CA . ILE A 1 82 ? -0.112 3.797 -9.355 1.00 97.56 82 ILE A CA 1
ATOM 670 C C . ILE A 1 82 ? -1.478 4.415 -9.661 1.00 97.56 82 ILE A C 1
ATOM 672 O O . ILE A 1 82 ? -2.158 4.870 -8.745 1.00 97.56 82 ILE A O 1
ATOM 676 N N . LYS A 1 83 ? -1.936 4.361 -10.919 1.00 97.00 83 LYS A N 1
ATOM 677 C CA . LYS A 1 83 ? -3.270 4.863 -11.293 1.00 97.00 83 LYS A CA 1
ATOM 678 C C . LYS A 1 83 ? -4.384 4.135 -10.537 1.00 97.00 83 LYS A C 1
ATOM 680 O O . LYS A 1 83 ? -5.292 4.775 -10.015 1.00 97.00 83 LYS A O 1
ATOM 685 N N . ARG A 1 84 ? -4.298 2.802 -10.434 1.00 97.81 84 ARG A N 1
ATOM 686 C CA . ARG A 1 84 ? -5.254 1.995 -9.655 1.00 97.81 84 ARG A CA 1
ATOM 687 C C . ARG A 1 84 ? -5.253 2.389 -8.176 1.00 97.81 84 ARG A C 1
ATOM 689 O O . ARG A 1 84 ? -6.324 2.574 -7.611 1.00 97.81 84 ARG A O 1
ATOM 696 N N . MET A 1 85 ? -4.076 2.575 -7.578 1.00 97.94 85 MET A N 1
ATOM 697 C CA . MET A 1 85 ? -3.928 3.031 -6.195 1.00 97.94 85 MET A CA 1
ATOM 698 C C . MET A 1 85 ? -4.563 4.411 -5.979 1.00 97.94 85 MET A C 1
ATOM 700 O O . MET A 1 85 ? -5.320 4.583 -5.030 1.00 97.94 85 MET A O 1
ATOM 704 N N . MET A 1 86 ? -4.318 5.376 -6.871 1.00 97.44 86 MET A N 1
ATOM 705 C CA . MET A 1 86 ? -4.942 6.704 -6.794 1.00 97.44 86 MET A CA 1
ATOM 706 C C . MET A 1 86 ? -6.471 6.614 -6.869 1.00 97.44 86 MET A C 1
ATOM 708 O O . MET A 1 86 ? -7.156 7.272 -6.092 1.00 97.44 86 MET A O 1
ATOM 712 N N . ASN A 1 87 ? -7.016 5.762 -7.743 1.00 97.38 87 ASN A N 1
ATOM 713 C CA . ASN A 1 87 ? -8.463 5.553 -7.841 1.00 97.38 87 ASN A CA 1
ATOM 714 C C . ASN A 1 87 ? -9.050 4.944 -6.560 1.00 97.38 87 ASN A C 1
ATOM 716 O O . ASN A 1 87 ? -10.099 5.395 -6.099 1.00 97.38 87 ASN A O 1
ATOM 720 N N . LEU A 1 88 ? -8.373 3.954 -5.967 1.00 97.56 88 LEU A N 1
ATOM 721 C CA . LEU A 1 88 ? -8.784 3.370 -4.689 1.00 97.56 88 LEU A CA 1
ATOM 722 C C . LEU A 1 88 ? -8.736 4.420 -3.574 1.00 97.56 88 LEU A C 1
ATOM 724 O O . LEU A 1 88 ? -9.734 4.622 -2.893 1.00 97.56 88 LEU A O 1
ATOM 728 N N . LEU A 1 89 ? -7.638 5.163 -3.433 1.00 97.50 89 LEU A N 1
ATOM 729 C CA . LEU A 1 89 ? -7.531 6.227 -2.429 1.00 97.50 89 LEU A CA 1
ATOM 730 C C . LEU A 1 89 ? -8.576 7.332 -2.627 1.00 97.50 89 LEU A C 1
ATOM 732 O O . LEU A 1 89 ? -9.128 7.825 -1.648 1.00 97.50 89 LEU A O 1
ATOM 736 N N . ASN A 1 90 ? -8.909 7.678 -3.872 1.00 96.88 90 ASN A N 1
ATOM 737 C CA . ASN A 1 90 ? -9.996 8.609 -4.172 1.00 96.88 90 ASN A CA 1
ATOM 738 C C . ASN A 1 90 ? -11.366 8.056 -3.733 1.00 96.88 90 ASN A C 1
ATOM 740 O O . ASN A 1 90 ? -12.189 8.791 -3.194 1.00 96.88 90 ASN A O 1
ATOM 744 N N . SER A 1 91 ? -11.595 6.750 -3.900 1.00 96.62 91 SER A N 1
ATOM 745 C CA . SER A 1 91 ? -12.794 6.056 -3.406 1.00 96.62 91 SER A CA 1
ATOM 746 C C . SER A 1 91 ? -12.886 6.060 -1.870 1.00 96.62 91 SER A C 1
ATOM 748 O O . SER A 1 91 ? -13.975 6.166 -1.305 1.00 96.62 91 SER A O 1
ATOM 750 N N . PHE A 1 92 ? -11.752 5.979 -1.167 1.00 95.75 92 PHE A N 1
ATOM 751 C CA . PHE A 1 92 ? -11.696 6.133 0.293 1.00 95.75 92 PHE A CA 1
ATOM 752 C C . PHE A 1 92 ? -11.967 7.579 0.717 1.00 95.75 92 PHE A C 1
ATOM 754 O O . PHE A 1 92 ? -12.788 7.813 1.602 1.00 95.75 92 PHE A O 1
ATOM 761 N N . ALA A 1 93 ? -11.328 8.544 0.052 1.00 95.19 93 ALA A N 1
ATOM 762 C CA . ALA A 1 93 ? -11.518 9.971 0.294 1.00 95.19 93 ALA A CA 1
ATOM 763 C C . ALA A 1 93 ? -12.986 10.392 0.114 1.00 95.19 93 ALA A C 1
ATOM 765 O O . ALA A 1 93 ? -13.527 11.091 0.964 1.00 95.19 93 ALA A O 1
ATOM 766 N N . GLY A 1 94 ? -13.672 9.879 -0.914 1.00 96.38 94 GLY A N 1
ATOM 767 C CA . GLY A 1 94 ? -15.093 10.158 -1.155 1.00 96.38 94 GLY A CA 1
ATOM 768 C C . GLY A 1 94 ? -16.055 9.620 -0.087 1.00 96.38 94 GLY A C 1
ATOM 769 O O . GLY A 1 94 ? -17.223 10.001 -0.076 1.00 96.38 94 GLY A O 1
ATOM 770 N N . ARG A 1 95 ? -15.589 8.746 0.813 1.00 96.06 95 ARG A N 1
ATOM 771 C CA . ARG A 1 95 ? -16.363 8.231 1.957 1.00 96.06 95 ARG A CA 1
ATOM 772 C C . ARG A 1 95 ? -15.992 8.899 3.281 1.00 96.06 95 ARG A C 1
ATOM 774 O O . ARG A 1 95 ? -16.598 8.596 4.308 1.00 96.06 95 ARG A O 1
ATOM 781 N N . ALA A 1 96 ? -14.979 9.757 3.267 1.00 95.88 96 ALA A N 1
ATOM 782 C CA . ALA A 1 96 ? -14.529 10.503 4.424 1.00 95.88 96 ALA A CA 1
ATOM 783 C C . ALA A 1 96 ? -15.302 11.823 4.598 1.00 95.88 96 ALA A C 1
ATOM 785 O O . ALA A 1 96 ? -16.153 12.181 3.786 1.00 95.88 96 ALA A O 1
ATOM 786 N N . ASP A 1 97 ? -14.992 12.558 5.671 1.00 95.62 97 ASP A N 1
ATOM 787 C CA . ASP A 1 97 ? -15.434 13.947 5.799 1.00 95.62 97 ASP A CA 1
ATOM 788 C C . ASP A 1 97 ? -14.747 14.847 4.748 1.00 95.62 97 ASP A C 1
ATOM 790 O O . ASP A 1 97 ? -13.689 14.515 4.206 1.00 95.62 97 ASP A O 1
ATOM 794 N N . GLU A 1 98 ? -15.371 15.985 4.423 1.00 96.44 98 GLU A N 1
ATOM 795 C CA . GLU A 1 98 ? -14.902 16.878 3.353 1.00 96.44 98 GLU A CA 1
ATOM 796 C C . GLU A 1 98 ? -13.455 17.344 3.578 1.00 96.44 98 GLU A C 1
ATOM 798 O O . GLU A 1 98 ? -12.654 17.373 2.643 1.00 96.44 98 GLU A O 1
ATOM 803 N N . ALA A 1 99 ? -13.098 17.640 4.831 1.00 96.38 99 ALA A N 1
ATOM 804 C CA . ALA A 1 99 ? -11.752 18.060 5.203 1.00 96.38 99 ALA A CA 1
ATOM 805 C C . ALA A 1 99 ? -10.710 16.971 4.898 1.00 96.38 99 ALA A C 1
ATOM 807 O O . ALA A 1 99 ? -9.665 17.254 4.305 1.00 96.38 99 ALA A O 1
ATOM 808 N N . LEU A 1 100 ? -10.997 15.715 5.255 1.00 95.25 100 LEU A N 1
ATOM 809 C CA . LEU A 1 100 ? -10.117 14.586 4.973 1.00 95.25 100 LEU A CA 1
ATOM 810 C C . LEU A 1 100 ? -10.037 14.295 3.470 1.00 95.25 100 LEU A C 1
ATOM 812 O O . LEU A 1 100 ? -8.949 14.049 2.949 1.00 95.25 100 LEU A O 1
ATOM 816 N N . SER A 1 101 ? -11.155 14.402 2.750 1.00 96.75 101 SER A N 1
ATOM 817 C CA . SER A 1 101 ? -11.171 14.254 1.293 1.00 96.75 101 SER A CA 1
ATOM 818 C C . SER A 1 101 ? -10.267 15.287 0.605 1.00 96.75 101 SER A C 1
ATOM 820 O O . SER A 1 101 ? -9.437 14.930 -0.234 1.00 96.75 101 SER A O 1
ATOM 822 N N . GLN A 1 102 ? -10.362 16.565 0.994 1.00 96.88 102 GLN A N 1
ATOM 823 C CA . GLN A 1 102 ? -9.513 17.641 0.464 1.00 96.88 102 GLN A CA 1
ATOM 824 C C . GLN A 1 102 ? -8.026 17.441 0.814 1.00 96.88 102 GLN A C 1
ATOM 826 O O . GLN A 1 102 ? -7.146 17.672 -0.024 1.00 96.88 102 GLN A O 1
ATOM 831 N N . LYS A 1 103 ? -7.726 16.950 2.025 1.00 96.25 103 LYS A N 1
ATOM 832 C CA . LYS A 1 103 ? -6.362 16.577 2.440 1.00 96.25 103 LYS A CA 1
ATOM 833 C C . LYS A 1 103 ? -5.774 15.500 1.518 1.00 96.25 103 LYS A C 1
ATOM 835 O O . LYS A 1 103 ? -4.680 15.682 0.993 1.00 96.25 103 LYS A O 1
ATOM 840 N N . TYR A 1 104 ? -6.492 14.405 1.265 1.00 96.62 104 TYR A N 1
ATOM 841 C CA . TYR A 1 104 ? -5.989 13.331 0.395 1.00 96.62 104 TYR A CA 1
ATOM 842 C C . TYR A 1 104 ? -5.833 13.791 -1.057 1.00 96.62 104 TYR A C 1
ATOM 844 O O . TYR A 1 104 ? -4.824 13.479 -1.696 1.00 96.62 104 TYR A O 1
ATOM 852 N N . ALA A 1 105 ? -6.785 14.585 -1.555 1.00 95.62 105 ALA A N 1
ATOM 853 C CA . ALA A 1 105 ? -6.728 15.149 -2.899 1.00 95.62 105 ALA A CA 1
ATOM 854 C C . ALA A 1 105 ? -5.462 15.994 -3.128 1.00 95.62 105 ALA A C 1
ATOM 856 O O . ALA A 1 105 ? -4.779 15.843 -4.145 1.00 95.62 105 ALA A O 1
ATOM 857 N N . SER A 1 106 ? -5.124 16.842 -2.154 1.00 96.00 106 SER A N 1
ATOM 858 C CA . SER A 1 106 ? -3.973 17.747 -2.237 1.00 96.00 106 SER A CA 1
ATOM 859 C C . SER A 1 106 ? -2.623 17.055 -2.021 1.00 96.00 106 SER A C 1
ATOM 861 O O . SER A 1 106 ? -1.655 17.415 -2.687 1.00 96.00 106 SER A O 1
ATOM 863 N N . ILE A 1 107 ? -2.543 16.058 -1.131 1.00 96.00 107 ILE A N 1
ATOM 864 C CA . ILE A 1 107 ? -1.263 15.429 -0.754 1.00 96.00 107 ILE A CA 1
ATOM 865 C C . ILE A 1 107 ? -0.896 14.248 -1.663 1.00 96.00 107 ILE A C 1
ATOM 867 O O . ILE A 1 107 ? 0.282 14.064 -1.967 1.00 96.00 107 ILE A O 1
ATOM 871 N N . PHE A 1 108 ? -1.873 13.439 -2.091 1.00 95.38 108 PHE A N 1
ATOM 872 C CA . PHE A 1 108 ? -1.600 12.142 -2.731 1.00 95.38 108 PHE A CA 1
ATOM 873 C C . PHE A 1 108 ? -2.196 11.978 -4.134 1.00 95.38 108 PHE A C 1
ATOM 875 O O . PHE A 1 108 ? -1.680 11.176 -4.911 1.00 95.38 108 PHE A O 1
ATOM 882 N N . LEU A 1 109 ? -3.280 12.686 -4.472 1.00 94.25 109 LEU A N 1
ATOM 883 C CA . LEU A 1 109 ? -4.046 12.414 -5.703 1.00 94.25 109 LEU A CA 1
ATOM 884 C C . LEU A 1 109 ? -3.755 13.374 -6.862 1.00 94.25 109 LEU A C 1
ATOM 886 O O . LEU A 1 109 ? -4.271 13.184 -7.962 1.00 94.25 109 LEU A O 1
ATOM 890 N N . THR A 1 110 ? -2.917 14.386 -6.653 1.00 93.94 110 THR A N 1
ATOM 891 C CA . THR A 1 110 ? -2.492 15.281 -7.735 1.00 93.94 110 THR A CA 1
ATOM 892 C C . THR A 1 110 ? -1.317 14.646 -8.495 1.00 93.94 110 THR A C 1
ATOM 894 O O . THR A 1 110 ? -0.365 14.210 -7.846 1.00 93.94 110 THR A O 1
ATOM 897 N N . PRO A 1 111 ? -1.341 14.586 -9.843 1.00 86.62 111 PRO A N 1
ATOM 898 C CA . PRO A 1 111 ? -0.332 13.905 -10.661 1.00 86.62 111 PRO A CA 1
ATOM 899 C C . PRO A 1 111 ? 0.957 14.734 -10.807 1.00 86.62 111 PRO A C 1
ATOM 901 O O . PRO A 1 111 ? 1.370 15.080 -11.910 1.00 86.62 111 PRO A O 1
ATOM 904 N N . ASP A 1 112 ? 1.577 15.063 -9.679 1.00 94.81 112 ASP A N 1
ATOM 905 C CA . ASP A 1 112 ? 2.868 15.739 -9.596 1.00 94.81 112 ASP A CA 1
ATOM 906 C C . ASP A 1 112 ? 3.950 14.777 -9.079 1.00 94.81 112 ASP A C 1
ATOM 908 O O . ASP A 1 112 ? 3.652 13.845 -8.328 1.00 94.81 112 ASP A O 1
ATOM 912 N N . ILE A 1 113 ? 5.209 14.993 -9.472 1.00 93.56 113 ILE A N 1
ATOM 913 C CA . ILE A 1 113 ? 6.339 14.127 -9.097 1.00 93.56 113 ILE A CA 1
ATOM 914 C C . ILE A 1 113 ? 6.481 14.037 -7.572 1.00 93.56 113 ILE A C 1
ATOM 916 O O . ILE A 1 113 ? 6.713 12.946 -7.046 1.00 93.56 113 ILE A O 1
ATOM 920 N N . GLU A 1 114 ? 6.305 15.149 -6.853 1.00 96.12 114 GLU A N 1
ATOM 921 C CA . GLU A 1 114 ? 6.410 15.165 -5.395 1.00 96.12 114 GLU A CA 1
ATOM 922 C C . GLU A 1 114 ? 5.288 14.343 -4.753 1.00 96.12 114 GLU A C 1
ATOM 924 O O . GLU A 1 114 ? 5.521 13.548 -3.842 1.00 96.12 114 GLU A O 1
ATOM 929 N N . ASN A 1 115 ? 4.070 14.467 -5.272 1.00 94.94 115 ASN A N 1
ATOM 930 C CA . ASN A 1 115 ? 2.920 13.725 -4.762 1.00 94.94 115 ASN A CA 1
ATOM 931 C C . ASN A 1 115 ? 2.993 12.232 -5.090 1.00 94.94 115 ASN A C 1
ATOM 933 O O . ASN A 1 115 ? 2.570 11.412 -4.277 1.00 94.94 115 ASN A O 1
ATOM 937 N N . VAL A 1 116 ? 3.595 11.853 -6.222 1.00 95.00 116 VAL A N 1
ATOM 938 C CA . VAL A 1 116 ? 3.901 10.447 -6.517 1.00 95.00 116 VAL A CA 1
ATOM 939 C C . VAL A 1 116 ? 4.907 9.889 -5.506 1.00 95.00 116 VAL A C 1
ATOM 941 O O . VAL A 1 116 ? 4.717 8.771 -5.028 1.00 95.00 116 VAL A O 1
ATOM 944 N N . ASP A 1 117 ? 5.940 10.645 -5.122 1.00 96.50 117 ASP A N 1
ATOM 945 C CA . ASP A 1 117 ? 6.878 10.211 -4.075 1.00 96.50 117 ASP A CA 1
ATOM 946 C C . ASP A 1 117 ? 6.177 10.041 -2.717 1.00 96.50 117 ASP A C 1
ATOM 948 O O . ASP A 1 117 ? 6.321 9.002 -2.066 1.00 96.50 117 ASP A O 1
ATOM 952 N N . ARG A 1 118 ? 5.334 11.007 -2.328 1.00 97.94 118 ARG A N 1
ATOM 953 C CA . ARG A 1 118 ? 4.498 10.917 -1.117 1.00 97.94 118 ARG A CA 1
ATOM 954 C C . ARG A 1 118 ? 3.570 9.701 -1.157 1.00 97.94 118 ARG A C 1
ATOM 956 O O . ARG A 1 118 ? 3.484 8.962 -0.179 1.00 97.94 118 ARG A O 1
ATOM 963 N N . LEU A 1 119 ? 2.931 9.436 -2.297 1.00 97.94 119 LEU A N 1
ATOM 964 C CA . LEU A 1 119 ? 2.077 8.265 -2.495 1.00 97.94 119 LEU A CA 1
ATOM 965 C C . LEU A 1 119 ? 2.860 6.956 -2.344 1.00 97.94 119 LEU A C 1
ATOM 967 O O . LEU A 1 119 ? 2.378 6.017 -1.708 1.00 97.94 119 LEU A O 1
ATOM 971 N N . VAL A 1 120 ? 4.075 6.875 -2.891 1.00 97.69 120 VAL A N 1
ATOM 972 C CA . VAL A 1 120 ? 4.922 5.682 -2.746 1.00 97.69 120 VAL A CA 1
ATOM 973 C C . VAL A 1 120 ? 5.373 5.490 -1.296 1.00 97.69 120 VAL A C 1
ATOM 975 O O . VAL A 1 120 ? 5.393 4.356 -0.817 1.00 97.69 120 VAL A O 1
ATOM 978 N N . ARG A 1 121 ? 5.670 6.565 -0.562 1.00 98.25 121 ARG A N 1
ATOM 979 C CA . ARG A 1 121 ? 5.956 6.501 0.882 1.00 98.25 121 ARG A CA 1
ATOM 980 C C . ARG A 1 121 ? 4.738 6.031 1.691 1.00 98.25 121 ARG A C 1
ATOM 982 O O . ARG A 1 121 ? 4.893 5.165 2.546 1.00 98.25 121 ARG A O 1
ATOM 989 N N . LEU A 1 122 ? 3.525 6.484 1.364 1.00 98.56 122 LEU A N 1
ATOM 990 C CA . LEU A 1 122 ? 2.295 5.930 1.950 1.00 98.56 122 LEU A CA 1
ATOM 991 C C . LEU A 1 122 ? 2.131 4.439 1.607 1.00 98.56 122 LEU A C 1
ATOM 993 O O . LEU A 1 122 ? 1.800 3.632 2.474 1.00 98.56 122 LEU A O 1
ATOM 997 N N . CYS A 1 123 ? 2.433 4.033 0.370 1.00 98.56 123 CYS A N 1
ATOM 998 C CA . CYS A 1 123 ? 2.446 2.618 -0.012 1.00 98.56 123 CYS A CA 1
ATOM 999 C C . CYS A 1 123 ? 3.497 1.811 0.767 1.00 98.56 123 CYS A C 1
ATOM 1001 O O . CYS A 1 123 ? 3.251 0.651 1.088 1.00 98.56 123 CYS A O 1
ATOM 1003 N N . SER A 1 124 ? 4.646 2.399 1.109 1.00 98.56 124 SER A N 1
ATOM 1004 C CA . SER A 1 124 ? 5.627 1.771 2.001 1.00 98.56 124 SER A CA 1
ATOM 1005 C C . SER A 1 124 ? 5.011 1.461 3.364 1.00 98.56 124 SER A C 1
ATOM 1007 O O . SER A 1 124 ? 5.121 0.330 3.841 1.00 98.56 124 SER A O 1
ATOM 1009 N N . ASP A 1 125 ? 4.277 2.400 3.949 1.00 98.75 125 ASP A N 1
ATOM 1010 C CA . ASP A 1 125 ? 3.619 2.203 5.243 1.00 98.75 125 ASP A CA 1
ATOM 1011 C C . ASP A 1 125 ? 2.501 1.153 5.169 1.00 98.75 125 ASP A C 1
ATOM 1013 O O . ASP A 1 125 ? 2.438 0.234 5.986 1.00 98.75 125 ASP A O 1
ATOM 1017 N N . LEU A 1 126 ? 1.668 1.209 4.128 1.00 98.69 126 LEU A N 1
ATOM 1018 C CA . LEU A 1 126 ? 0.618 0.217 3.871 1.00 98.69 126 LEU A CA 1
ATOM 1019 C C . LEU A 1 126 ? 1.191 -1.176 3.556 1.00 98.69 126 LEU A C 1
ATOM 1021 O O . LEU A 1 126 ? 0.581 -2.196 3.885 1.00 98.69 126 LEU A O 1
ATOM 1025 N N . SER A 1 127 ? 2.400 -1.258 2.992 1.00 98.62 127 SER A N 1
ATOM 1026 C CA . SER A 1 127 ? 3.089 -2.538 2.800 1.00 98.62 127 SER A CA 1
ATOM 1027 C C . SER A 1 127 ? 3.451 -3.206 4.132 1.00 98.62 127 SER A C 1
ATOM 1029 O O . SER A 1 127 ? 3.421 -4.437 4.222 1.00 98.62 127 SER A O 1
ATOM 1031 N N . TRP A 1 128 ? 3.717 -2.423 5.188 1.00 98.69 128 TRP A N 1
ATOM 1032 C CA . TRP A 1 128 ? 3.913 -2.952 6.539 1.00 98.69 128 TRP A CA 1
ATOM 1033 C C . TRP A 1 128 ? 2.623 -3.516 7.116 1.00 98.69 128 TRP A C 1
ATOM 1035 O O . TRP A 1 128 ? 2.673 -4.581 7.728 1.00 98.69 128 TRP A O 1
ATOM 1045 N N . VAL A 1 129 ? 1.474 -2.881 6.856 1.00 98.44 129 VAL A N 1
ATOM 1046 C CA . VAL A 1 129 ? 0.157 -3.443 7.208 1.00 98.44 129 VAL A CA 1
ATOM 1047 C C . VAL A 1 129 ? -0.029 -4.804 6.533 1.00 98.44 129 VAL A C 1
ATOM 1049 O O . VAL A 1 129 ? -0.433 -5.771 7.178 1.00 98.44 129 VAL A O 1
ATOM 1052 N N . LYS A 1 130 ? 0.353 -4.935 5.254 1.00 98.31 130 LYS A N 1
ATOM 1053 C CA . LYS A 1 130 ? 0.282 -6.234 4.571 1.00 98.31 130 LYS A CA 1
ATOM 1054 C C . LYS A 1 130 ? 1.249 -7.268 5.149 1.00 98.31 130 LYS A C 1
ATOM 1056 O O . LYS A 1 130 ? 0.895 -8.440 5.240 1.00 98.31 130 LYS A O 1
ATOM 1061 N N . ASN A 1 131 ? 2.463 -6.866 5.525 1.00 98.25 131 ASN A N 1
ATOM 1062 C CA . ASN A 1 131 ? 3.424 -7.760 6.183 1.00 98.25 131 ASN A CA 1
ATOM 1063 C C . ASN A 1 131 ? 2.899 -8.242 7.544 1.00 98.25 131 ASN A C 1
ATOM 1065 O O . ASN A 1 131 ? 2.968 -9.433 7.823 1.00 98.25 131 ASN A O 1
ATOM 1069 N N . TRP A 1 132 ? 2.288 -7.348 8.327 1.00 98.19 132 TRP A N 1
ATOM 1070 C CA . TRP A 1 132 ? 1.622 -7.684 9.586 1.00 98.19 132 TRP A CA 1
ATOM 1071 C C . TRP A 1 132 ? 0.547 -8.764 9.396 1.00 98.19 132 TRP A C 1
ATOM 1073 O O . TRP A 1 132 ? 0.544 -9.759 10.119 1.00 98.19 132 TRP A O 1
ATOM 1083 N N . GLN A 1 133 ? -0.310 -8.611 8.380 1.00 97.19 133 GLN A N 1
ATOM 1084 C CA . GLN A 1 133 ? -1.345 -9.596 8.048 1.00 97.19 133 GLN A CA 1
ATOM 1085 C C . GLN A 1 133 ? -0.746 -10.943 7.595 1.00 97.19 133 GLN A C 1
ATOM 1087 O O . GLN A 1 133 ? -1.243 -12.004 7.968 1.00 97.19 133 GLN A O 1
ATOM 1092 N N . ILE A 1 134 ? 0.338 -10.924 6.808 1.00 96.56 134 ILE A N 1
ATOM 1093 C CA . 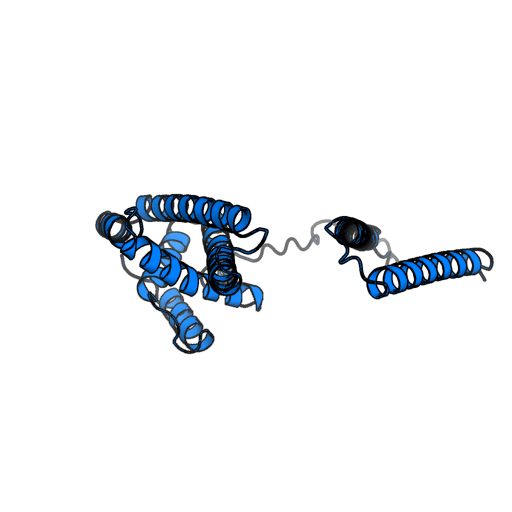ILE A 1 134 ? 1.031 -12.141 6.343 1.00 96.56 134 ILE A CA 1
ATOM 1094 C C . ILE A 1 134 ? 1.648 -12.924 7.506 1.00 96.56 134 ILE A C 1
ATOM 1096 O O . ILE A 1 134 ? 1.632 -14.153 7.479 1.00 96.56 134 ILE A O 1
ATOM 1100 N N . ASP A 1 135 ? 2.105 -12.235 8.551 1.00 97.69 135 ASP A N 1
ATOM 1101 C CA . ASP A 1 135 ? 2.591 -12.852 9.791 1.00 97.69 135 ASP A CA 1
ATOM 1102 C C . ASP A 1 135 ? 1.458 -13.445 10.657 1.00 97.69 135 ASP A C 1
ATOM 1104 O O . ASP A 1 135 ? 1.691 -13.883 11.785 1.00 97.69 135 ASP A O 1
ATOM 1108 N N . GLY A 1 136 ? 0.219 -13.460 10.155 1.00 95.44 136 GLY A N 1
ATOM 1109 C CA . GLY A 1 136 ? -0.945 -14.025 10.835 1.00 95.44 136 GLY A CA 1
ATOM 1110 C C . GLY A 1 136 ? -1.472 -13.160 11.977 1.00 95.44 136 GLY A C 1
ATOM 1111 O O . GLY A 1 136 ? -2.278 -13.632 12.782 1.00 95.44 136 GLY A O 1
ATOM 1112 N N . LYS A 1 137 ? -1.024 -11.904 12.074 1.00 96.12 137 LYS A N 1
ATOM 1113 C CA . LYS A 1 137 ? -1.511 -10.966 13.082 1.00 96.12 137 LYS A CA 1
ATOM 1114 C C . LYS A 1 137 ? -2.776 -10.271 12.561 1.00 96.12 137 LYS A C 1
ATOM 1116 O O . LYS A 1 137 ? -2.765 -9.771 11.435 1.00 96.12 137 LYS A O 1
ATOM 1121 N N . PRO A 1 138 ? -3.854 -10.211 13.359 1.00 94.62 138 PRO A N 1
ATOM 1122 C CA . PRO A 1 138 ? -5.125 -9.678 12.894 1.00 94.62 138 PRO A CA 1
ATOM 1123 C C . PRO A 1 138 ? -5.081 -8.157 12.725 1.00 94.62 138 PRO A C 1
ATOM 1125 O O . PRO A 1 138 ? -4.334 -7.456 13.420 1.00 94.62 138 PRO A O 1
ATOM 1128 N N . LEU A 1 139 ? -5.929 -7.649 11.833 1.00 96.62 139 LEU A N 1
ATOM 1129 C CA . LEU A 1 139 ? -6.230 -6.221 11.716 1.00 96.62 139 LEU A CA 1
ATOM 1130 C C . LEU A 1 139 ? -7.222 -5.786 12.817 1.00 96.62 139 LEU A C 1
ATOM 1132 O O . LEU A 1 139 ? -8.001 -6.609 13.313 1.00 96.62 139 LEU A O 1
ATOM 1136 N N . PRO A 1 140 ? -7.253 -4.496 13.215 1.00 94.38 140 PRO A N 1
ATOM 1137 C CA . PRO A 1 140 ? -8.060 -4.034 14.354 1.00 94.38 140 PRO A CA 1
ATOM 1138 C C . PRO A 1 140 ? -9.571 -4.295 14.198 1.00 94.38 140 PRO A C 1
ATOM 1140 O O . PRO A 1 140 ? -10.289 -4.420 15.190 1.00 94.38 140 PRO A O 1
ATOM 1143 N N . PHE A 1 141 ? -10.066 -4.441 12.967 1.00 92.44 141 PHE A N 1
ATOM 1144 C CA . PHE A 1 141 ? -11.470 -4.748 12.675 1.00 92.44 141 PHE A CA 1
ATOM 1145 C C . PHE A 1 141 ? -11.786 -6.247 12.525 1.00 92.44 141 PHE A C 1
ATOM 1147 O O . PHE A 1 141 ? -12.948 -6.627 12.663 1.00 92.44 141 PHE A O 1
ATOM 1154 N N . GLU A 1 142 ? -10.795 -7.115 12.304 1.00 88.69 142 GLU A N 1
ATOM 1155 C CA . GLU A 1 142 ? -11.018 -8.563 12.134 1.00 88.69 142 GLU A CA 1
ATOM 1156 C C . GLU A 1 142 ? -11.399 -9.249 13.448 1.00 88.69 142 GLU A C 1
ATOM 1158 O O . GLU A 1 142 ? -12.201 -10.177 13.457 1.00 88.69 142 GLU A O 1
ATOM 1163 N N . SER A 1 143 ? -10.882 -8.757 14.577 1.00 76.88 143 SER A N 1
ATOM 1164 C CA . SER A 1 143 ? -11.173 -9.300 15.914 1.00 76.88 143 SER A CA 1
ATOM 1165 C C . SER A 1 143 ? -12.652 -9.217 16.322 1.00 76.88 143 SER A C 1
ATOM 1167 O O . SER A 1 143 ? -13.064 -9.869 17.280 1.00 76.88 143 SER A O 1
ATOM 1169 N N . ARG A 1 144 ? -13.454 -8.418 15.607 1.00 70.38 144 ARG A N 1
ATOM 1170 C CA . ARG A 1 144 ? -14.868 -8.156 15.912 1.00 70.38 144 ARG A CA 1
ATOM 1171 C C . ARG A 1 144 ? -15.844 -8.854 14.987 1.00 70.38 144 ARG A C 1
ATOM 1173 O O . ARG A 1 144 ? -17.015 -8.962 15.340 1.00 70.38 144 ARG A O 1
ATOM 1180 N N . GLN A 1 145 ? -15.390 -9.300 13.819 1.00 65.75 145 GLN A N 1
ATOM 1181 C CA . GLN A 1 145 ? -16.200 -10.184 12.999 1.00 65.75 145 GLN A CA 1
ATOM 1182 C C . GLN A 1 145 ? -16.332 -11.469 13.820 1.00 65.75 145 GLN A C 1
ATOM 1184 O O . GLN A 1 145 ? -15.298 -12.079 14.119 1.00 65.75 145 GLN A O 1
ATOM 1189 N N . PRO A 1 146 ? -17.542 -11.875 14.264 1.00 60.66 146 PRO A N 1
ATOM 1190 C CA . PRO A 1 146 ? -17.692 -13.201 14.826 1.00 60.66 146 PRO A CA 1
ATOM 1191 C C . PRO A 1 146 ? -17.104 -14.114 13.766 1.00 60.66 146 PRO A C 1
ATOM 1193 O O . PRO A 1 146 ? -17.548 -14.078 12.617 1.00 60.66 146 PRO A O 1
ATOM 1196 N N . LYS A 1 147 ? -16.047 -14.858 14.110 1.00 57.94 147 LYS A N 1
ATOM 1197 C CA . LYS A 1 147 ? -15.622 -15.971 13.278 1.00 57.94 147 LYS A CA 1
ATOM 1198 C C . LYS A 1 147 ? -16.873 -16.826 13.212 1.00 57.94 147 LYS A C 1
ATOM 1200 O O . LYS A 1 147 ? -17.148 -17.603 14.126 1.00 57.94 147 LYS A O 1
ATOM 1205 N N . ILE A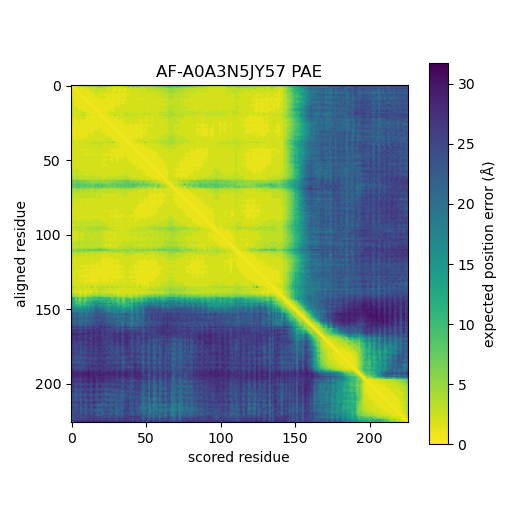 1 148 ? -17.651 -16.659 12.146 1.00 56.19 148 ILE A N 1
ATOM 1206 C CA . ILE A 1 148 ? -18.539 -17.686 11.658 1.00 56.19 148 ILE A CA 1
ATOM 1207 C C . ILE A 1 148 ? -17.532 -18.717 11.187 1.00 56.19 148 ILE A C 1
ATOM 1209 O O . ILE A 1 148 ? -17.176 -18.816 10.016 1.00 56.19 148 ILE A O 1
ATOM 1213 N N . THR A 1 149 ? -16.963 -19.426 12.162 1.00 55.09 149 THR A N 1
ATOM 1214 C CA . THR A 1 149 ? -16.438 -20.741 11.951 1.00 55.09 149 THR A CA 1
ATOM 1215 C C . THR A 1 149 ? -17.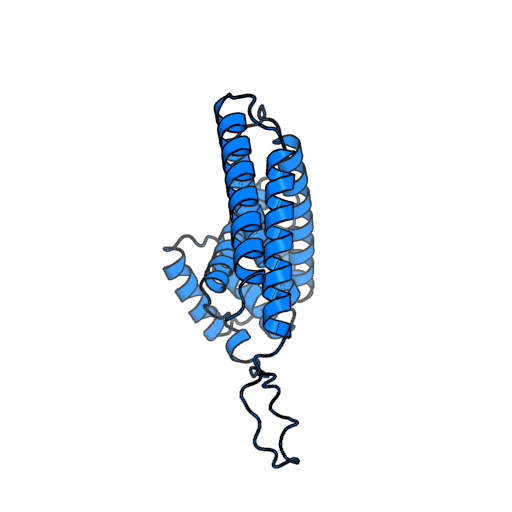671 -21.419 11.408 1.00 55.09 149 THR A C 1
ATOM 1217 O O . THR A 1 149 ? -18.588 -21.770 12.148 1.00 55.09 149 THR A O 1
ATOM 1220 N N . VAL A 1 150 ? -17.747 -21.509 10.084 1.00 54.56 150 VAL A N 1
ATOM 1221 C CA . VAL A 1 150 ? -18.552 -22.513 9.420 1.00 54.56 150 VAL A CA 1
ATOM 1222 C C . VAL A 1 150 ? -17.865 -23.822 9.796 1.00 54.56 150 VAL A C 1
ATOM 1224 O O . VAL A 1 150 ? -17.233 -24.489 8.984 1.00 54.56 150 VAL A O 1
ATOM 1227 N N . THR A 1 151 ? -17.909 -24.156 11.088 1.00 49.84 151 THR A N 1
ATOM 1228 C CA . THR A 1 151 ? -17.849 -25.517 11.541 1.00 49.84 151 THR A CA 1
ATOM 1229 C C . THR A 1 151 ? -19.064 -26.093 10.852 1.00 49.84 151 THR A C 1
ATOM 1231 O O . THR A 1 151 ? -20.205 -25.754 11.171 1.00 49.84 151 THR A O 1
ATOM 1234 N N . GLN A 1 152 ? -18.822 -26.877 9.809 1.00 52.88 152 GLN A N 1
ATOM 1235 C CA . GLN A 1 152 ? -19.813 -27.761 9.219 1.00 52.88 152 GLN A CA 1
ATOM 1236 C C . GLN A 1 152 ? -20.205 -28.824 10.268 1.00 52.88 152 GLN A C 1
ATOM 1238 O O . GLN A 1 152 ? -20.024 -30.014 10.055 1.00 52.88 152 GLN A O 1
ATOM 1243 N N . GLU A 1 153 ? -20.689 -28.394 11.434 1.00 50.03 153 GLU A N 1
ATOM 1244 C CA . GLU A 1 153 ? -21.226 -29.218 12.517 1.00 50.03 153 GLU A CA 1
ATOM 1245 C C . GLU A 1 153 ? -22.757 -29.266 12.468 1.00 50.03 153 GLU A C 1
ATOM 1247 O O . GLU A 1 153 ? -23.375 -30.107 13.114 1.00 50.03 153 GLU A O 1
ATOM 1252 N N . VAL A 1 154 ? -23.403 -28.451 11.628 1.00 52.75 154 VAL A N 1
ATOM 1253 C CA . VAL A 1 154 ? -24.858 -28.505 11.438 1.00 52.75 154 VAL A CA 1
ATOM 1254 C C . VAL A 1 154 ? -25.212 -29.457 10.294 1.00 52.75 154 VAL A C 1
ATOM 1256 O O . VAL A 1 154 ? -25.701 -29.031 9.250 1.00 52.75 154 VAL A O 1
ATOM 1259 N N . ARG A 1 155 ? -24.954 -30.762 10.487 1.00 47.91 155 ARG A N 1
ATOM 1260 C CA . ARG A 1 155 ? -25.820 -31.827 9.929 1.00 47.91 155 ARG A CA 1
ATOM 1261 C C . ARG A 1 155 ? -25.627 -33.249 10.469 1.00 47.91 155 ARG A C 1
ATOM 1263 O O . ARG A 1 155 ? -26.135 -34.166 9.843 1.00 47.91 155 ARG A O 1
ATOM 1270 N N . ASN A 1 156 ? -24.984 -33.469 11.617 1.00 49.19 156 ASN A N 1
ATOM 1271 C CA . ASN A 1 156 ? -24.857 -34.825 12.180 1.00 49.19 156 ASN A CA 1
ATOM 1272 C C . ASN A 1 156 ? -25.510 -34.950 13.563 1.00 49.19 156 ASN A C 1
ATOM 1274 O O . ASN A 1 156 ? -24.852 -35.287 14.539 1.00 49.19 156 ASN A O 1
ATOM 1278 N N . LEU A 1 157 ? -26.821 -34.700 13.643 1.00 52.09 157 LEU A N 1
ATOM 1279 C CA . LEU A 1 157 ? -27.610 -34.950 14.860 1.00 52.09 157 LEU A CA 1
ATOM 1280 C C . LEU A 1 157 ? -28.793 -35.915 14.670 1.00 52.09 157 LEU A C 1
ATOM 1282 O O . LEU A 1 157 ? -29.649 -35.977 15.544 1.00 52.09 157 LEU A O 1
ATOM 1286 N N . GLN A 1 158 ? -28.860 -36.706 13.586 1.00 50.75 158 GLN A N 1
ATOM 1287 C CA . GLN A 1 158 ? -29.982 -37.654 13.418 1.00 50.75 158 GLN A CA 1
ATOM 1288 C C . GLN A 1 158 ? -29.682 -39.078 12.935 1.00 50.75 158 GLN A C 1
ATOM 1290 O O . GLN A 1 158 ? -30.620 -39.859 12.814 1.00 50.75 158 GLN A O 1
ATOM 1295 N N . THR A 1 159 ? -28.434 -39.507 12.764 1.00 50.25 159 THR A N 1
ATOM 1296 C CA . THR A 1 159 ? -28.167 -40.920 12.435 1.00 50.25 159 THR A CA 1
ATOM 1297 C C . THR A 1 159 ? -27.059 -41.478 13.310 1.00 50.25 159 THR A C 1
ATOM 1299 O O . THR A 1 159 ? -25.884 -41.175 13.126 1.00 50.25 159 THR A O 1
ATOM 1302 N N . GLY A 1 160 ? -27.459 -42.293 14.289 1.00 51.72 160 GLY A N 1
ATOM 1303 C CA . GLY A 1 160 ? -26.583 -43.083 15.150 1.00 51.72 160 GLY A CA 1
ATOM 1304 C C . GLY A 1 160 ? -25.901 -44.223 14.396 1.00 51.72 160 GLY A C 1
ATOM 1305 O O . GLY A 1 160 ? -26.085 -45.387 14.737 1.00 51.72 160 GLY A O 1
ATOM 1306 N N . GLU A 1 161 ? -25.108 -43.897 13.381 1.00 49.00 161 GLU A N 1
ATOM 1307 C CA . GLU A 1 161 ? -24.199 -44.844 12.747 1.00 49.00 161 GLU A CA 1
ATOM 1308 C C . GLU A 1 161 ? -22.783 -44.637 13.279 1.00 49.00 161 GLU A C 1
ATOM 1310 O O . GLU A 1 161 ? -22.185 -43.567 13.158 1.00 49.00 161 GLU A O 1
ATOM 1315 N N . LYS A 1 162 ? -22.230 -45.703 13.863 1.00 52.75 162 LYS A N 1
ATOM 1316 C CA . LYS A 1 162 ? -20.799 -45.824 14.145 1.00 52.75 162 LYS A CA 1
ATOM 1317 C C . LYS A 1 162 ? -20.051 -45.729 12.815 1.00 52.75 162 LYS A C 1
ATOM 1319 O O . LYS A 1 162 ? -19.999 -46.712 12.082 1.00 52.75 162 LYS A O 1
ATOM 1324 N N . HIS A 1 163 ? -19.482 -44.570 12.498 1.00 48.38 163 HIS A N 1
ATOM 1325 C CA . HIS A 1 163 ? -18.676 -44.409 11.294 1.00 48.38 163 HIS A CA 1
ATOM 1326 C C . HIS A 1 163 ? -17.184 -44.389 11.613 1.00 48.38 163 HIS A C 1
ATOM 1328 O O . HIS A 1 163 ? -16.682 -43.569 12.383 1.00 48.38 163 HIS A O 1
ATOM 1334 N N . GLN A 1 164 ? -16.499 -45.337 10.976 1.00 56.31 164 GLN A N 1
ATOM 1335 C CA . GLN A 1 164 ? -15.067 -45.339 10.726 1.00 56.31 164 GLN A CA 1
ATOM 1336 C C . GLN A 1 164 ? -14.630 -43.980 10.166 1.00 56.31 164 GLN A C 1
ATOM 1338 O O . GLN A 1 164 ? -15.351 -43.326 9.411 1.00 56.31 164 GLN A O 1
ATOM 1343 N N . THR A 1 165 ? -13.421 -43.567 10.526 1.00 46.47 165 THR A N 1
ATOM 1344 C CA . THR A 1 165 ? -12.733 -42.368 10.045 1.00 46.47 165 THR A CA 1
ATOM 1345 C C . THR A 1 165 ? -12.447 -42.465 8.542 1.00 46.47 165 THR A C 1
ATOM 1347 O O . THR A 1 165 ? -11.335 -42.756 8.106 1.00 46.47 165 THR A O 1
ATOM 1350 N N . ILE A 1 166 ? -13.460 -42.198 7.718 1.00 55.16 166 ILE A N 1
ATOM 1351 C CA . ILE A 1 166 ? -13.305 -42.017 6.275 1.00 55.16 166 ILE A CA 1
ATOM 1352 C C . ILE A 1 166 ? -12.612 -40.666 6.068 1.00 55.16 166 ILE A C 1
ATOM 1354 O O . ILE A 1 166 ? -13.228 -39.603 6.151 1.00 55.16 166 ILE A O 1
ATOM 1358 N N . ARG A 1 167 ? -11.294 -40.704 5.823 1.00 52.12 167 ARG A N 1
ATOM 1359 C CA . ARG A 1 167 ? -10.532 -39.550 5.323 1.00 52.12 167 ARG A CA 1
ATOM 1360 C C . ARG A 1 167 ? -11.241 -39.016 4.081 1.00 52.12 167 ARG A C 1
ATOM 1362 O O . ARG A 1 167 ? -11.381 -39.727 3.089 1.00 52.12 167 ARG A O 1
ATOM 1369 N N . SER A 1 168 ? -11.703 -37.770 4.145 1.00 55.47 168 SER A N 1
ATOM 1370 C CA . SER A 1 168 ? -12.515 -37.205 3.076 1.00 55.47 168 SER A CA 1
ATOM 1371 C C . SER A 1 168 ? -11.707 -37.088 1.766 1.00 55.47 168 SER A C 1
ATOM 1373 O O . SER A 1 168 ? -10.567 -36.595 1.772 1.00 55.47 168 SER A O 1
ATOM 1375 N N . PRO A 1 169 ? -12.290 -37.480 0.616 1.00 55.69 169 PRO A N 1
ATOM 1376 C CA . PRO A 1 169 ? -11.643 -37.405 -0.699 1.00 55.69 169 PRO A CA 1
ATOM 1377 C C . PRO A 1 169 ? -11.341 -35.967 -1.162 1.00 55.69 169 PRO A C 1
ATOM 1379 O O . PRO A 1 169 ? -10.645 -35.758 -2.153 1.00 55.69 169 PRO A O 1
ATOM 1382 N N . GLN A 1 170 ? -11.804 -34.947 -0.433 1.00 56.59 170 GLN A N 1
ATOM 1383 C CA . GLN A 1 170 ? -11.532 -33.545 -0.750 1.00 56.59 170 GLN A CA 1
ATOM 1384 C C . GLN A 1 170 ? -10.108 -33.097 -0.387 1.00 56.59 170 GLN A C 1
ATOM 1386 O O . GLN A 1 170 ? -9.581 -32.183 -1.024 1.00 56.59 170 GLN A O 1
ATOM 1391 N N . SER A 1 171 ? -9.459 -33.739 0.591 1.00 56.66 171 SER A N 1
ATOM 1392 C CA . SER A 1 171 ? -8.058 -33.438 0.931 1.00 56.66 171 SER A CA 1
ATOM 1393 C C . SER A 1 171 ? -7.097 -33.857 -0.190 1.00 56.66 171 SER A C 1
ATOM 1395 O O . SER A 1 171 ? -6.188 -33.104 -0.541 1.00 56.66 171 SER A O 1
ATOM 1397 N N . LEU A 1 172 ? -7.375 -34.991 -0.840 1.00 56.91 172 LEU A N 1
ATOM 1398 C CA . LEU A 1 172 ? -6.627 -35.476 -2.002 1.00 56.91 172 LEU A CA 1
ATOM 1399 C C . LEU A 1 172 ? -6.775 -34.545 -3.212 1.00 56.91 172 LEU A C 1
ATOM 1401 O O . LEU A 1 172 ? -5.802 -34.305 -3.922 1.00 56.91 172 LEU A O 1
ATOM 1405 N N . LEU A 1 173 ? -7.950 -33.938 -3.401 1.00 63.50 173 LEU A N 1
ATOM 1406 C CA . LEU A 1 173 ? -8.194 -33.023 -4.519 1.00 63.50 173 LEU A CA 1
ATOM 1407 C C . LEU A 1 173 ? -7.423 -31.696 -4.387 1.00 63.50 173 LEU A C 1
ATOM 1409 O O . LEU A 1 173 ? -7.015 -31.115 -5.392 1.00 63.50 173 LEU A O 1
ATOM 1413 N N . ARG A 1 174 ? -7.190 -31.213 -3.155 1.00 63.69 174 ARG A N 1
ATOM 1414 C CA . ARG A 1 174 ? -6.358 -30.017 -2.912 1.00 63.69 174 ARG A CA 1
ATOM 1415 C C . ARG A 1 174 ? -4.880 -30.295 -3.179 1.00 63.69 174 ARG A C 1
ATOM 1417 O O . ARG A 1 174 ? -4.235 -29.475 -3.825 1.00 63.69 174 ARG A O 1
ATOM 1424 N N . ILE A 1 175 ? -4.386 -31.463 -2.763 1.00 68.06 175 ILE A N 1
ATOM 1425 C CA . ILE A 1 175 ? -3.007 -31.902 -3.031 1.00 68.06 175 ILE A CA 1
ATOM 1426 C C . ILE A 1 175 ? -2.794 -32.122 -4.537 1.00 68.06 175 ILE A C 1
ATOM 1428 O O . ILE A 1 175 ? -1.765 -31.737 -5.087 1.00 68.06 175 ILE A O 1
ATOM 1432 N N . GLN A 1 176 ? -3.792 -32.668 -5.239 1.00 71.81 176 GLN A N 1
ATOM 1433 C CA . GLN A 1 176 ? -3.721 -32.857 -6.687 1.00 71.81 176 GLN A CA 1
ATOM 1434 C C . GLN A 1 176 ? -3.693 -31.517 -7.439 1.00 71.81 176 GLN A C 1
ATOM 1436 O O . GLN A 1 176 ? -2.897 -31.347 -8.359 1.00 71.81 176 GLN A O 1
ATOM 1441 N N . ARG A 1 177 ? -4.509 -30.536 -7.029 1.00 72.69 177 ARG A N 1
ATOM 1442 C CA . ARG A 1 177 ? -4.505 -29.197 -7.641 1.00 72.69 177 ARG A CA 1
ATOM 1443 C C . ARG A 1 177 ? -3.200 -28.445 -7.390 1.00 72.69 177 ARG A C 1
ATOM 1445 O O . ARG A 1 177 ? -2.706 -27.816 -8.321 1.00 72.69 177 ARG A O 1
ATOM 1452 N N . SER A 1 178 ? -2.622 -28.536 -6.188 1.00 74.50 178 SER A N 1
ATOM 1453 C CA . SER A 1 178 ? -1.323 -27.911 -5.917 1.00 74.50 178 SER A CA 1
ATOM 1454 C C . SER A 1 178 ? -0.204 -28.572 -6.722 1.00 74.50 178 SER A C 1
ATOM 1456 O O . SER A 1 178 ? 0.604 -27.861 -7.306 1.00 74.50 178 SER A O 1
ATOM 1458 N N . ALA A 1 179 ? -0.206 -29.905 -6.847 1.00 72.81 179 ALA A N 1
ATOM 1459 C CA . ALA A 1 179 ? 0.780 -30.631 -7.649 1.00 72.81 179 ALA A CA 1
ATOM 1460 C C . ALA A 1 179 ? 0.712 -30.267 -9.143 1.00 72.81 179 ALA A C 1
ATOM 1462 O O . ALA A 1 179 ? 1.746 -30.034 -9.766 1.00 72.81 179 ALA A O 1
ATOM 1463 N N . VAL A 1 180 ? -0.493 -30.151 -9.715 1.00 79.88 180 VAL A N 1
ATOM 1464 C CA . VAL A 1 180 ? -0.672 -29.748 -11.122 1.00 79.88 180 VAL A CA 1
ATOM 1465 C C . VAL A 1 180 ? -0.172 -28.319 -11.356 1.00 79.88 180 VAL A C 1
ATOM 1467 O O . VAL A 1 180 ? 0.520 -28.070 -12.340 1.00 79.88 180 VAL A O 1
ATOM 1470 N N . LEU A 1 181 ? -0.450 -27.392 -10.434 1.00 76.75 181 LEU A N 1
ATOM 1471 C CA . LEU A 1 181 ? 0.034 -26.010 -10.522 1.00 76.75 181 LEU A CA 1
ATOM 1472 C C . LEU A 1 181 ? 1.563 -25.923 -10.427 1.00 76.75 181 LEU A C 1
ATOM 1474 O O . LEU A 1 181 ? 2.171 -25.165 -11.178 1.00 76.75 181 LEU A O 1
ATOM 1478 N N . SER A 1 182 ? 2.189 -26.728 -9.562 1.00 74.44 182 SER A N 1
ATOM 1479 C CA . SER A 1 182 ? 3.651 -26.817 -9.464 1.00 74.44 182 SER A CA 1
ATOM 1480 C C . SER A 1 182 ? 4.282 -27.345 -10.753 1.00 74.44 182 SER A C 1
ATOM 1482 O O . SER A 1 182 ? 5.278 -26.792 -11.207 1.00 74.44 182 SER A O 1
ATOM 1484 N N . VAL A 1 183 ? 3.689 -28.367 -11.379 1.00 78.00 183 VAL A N 1
ATOM 1485 C CA . VAL A 1 183 ? 4.178 -28.912 -12.656 1.00 78.00 183 VAL A CA 1
ATOM 1486 C C . VAL A 1 183 ? 4.031 -27.891 -13.786 1.00 78.00 183 VAL A C 1
ATOM 1488 O O . VAL A 1 183 ? 4.973 -27.699 -14.548 1.00 78.00 183 VAL A O 1
ATOM 1491 N N . ILE A 1 184 ? 2.898 -27.185 -13.866 1.00 79.00 184 ILE A N 1
ATOM 1492 C CA . ILE A 1 184 ? 2.689 -26.120 -14.861 1.00 79.00 184 ILE A CA 1
ATOM 1493 C C . ILE A 1 184 ? 3.705 -24.988 -14.669 1.00 79.00 184 ILE A C 1
ATOM 1495 O O . ILE A 1 184 ? 4.266 -24.517 -15.653 1.00 79.00 184 ILE A O 1
ATOM 1499 N N . LEU A 1 185 ? 3.988 -24.587 -13.424 1.00 74.88 185 LEU A N 1
ATOM 1500 C CA . LEU A 1 185 ? 5.011 -23.584 -13.114 1.00 74.88 185 LEU A CA 1
ATOM 1501 C C . LEU A 1 185 ? 6.413 -24.040 -13.519 1.00 74.88 185 LEU A C 1
ATOM 1503 O O . LEU A 1 185 ? 7.136 -23.246 -14.104 1.00 74.88 185 LEU A O 1
ATOM 1507 N N . ILE A 1 186 ? 6.782 -25.299 -13.261 1.00 72.62 186 ILE A N 1
ATOM 1508 C CA . ILE A 1 186 ? 8.074 -25.866 -13.681 1.00 72.62 186 ILE A CA 1
ATOM 1509 C C . ILE A 1 186 ? 8.186 -25.879 -15.209 1.00 72.62 186 ILE A C 1
ATOM 1511 O O . ILE A 1 186 ? 9.220 -25.496 -15.743 1.00 72.62 186 ILE A O 1
ATOM 1515 N N . ILE A 1 187 ? 7.120 -26.264 -15.917 1.00 73.44 187 ILE A N 1
ATOM 1516 C CA . ILE A 1 187 ? 7.084 -26.232 -17.385 1.00 73.44 187 ILE A CA 1
ATOM 1517 C C . ILE A 1 187 ? 7.233 -24.790 -17.881 1.00 73.44 187 ILE A C 1
ATOM 1519 O O . ILE A 1 187 ? 8.094 -24.527 -18.708 1.00 73.44 187 ILE A O 1
ATOM 1523 N N . LEU A 1 188 ? 6.472 -23.836 -17.340 1.00 71.81 188 LEU A N 1
ATOM 1524 C CA . LEU A 1 188 ? 6.608 -22.415 -17.684 1.00 71.81 188 LEU A CA 1
ATOM 1525 C C . LEU A 1 188 ? 8.027 -21.891 -17.422 1.00 71.81 188 LEU A C 1
ATOM 1527 O O . LEU A 1 188 ? 8.564 -21.165 -18.252 1.00 71.81 188 LEU A O 1
ATOM 1531 N N . PHE A 1 189 ? 8.662 -22.312 -16.326 1.00 66.94 189 PHE A N 1
ATOM 1532 C CA . PHE A 1 189 ? 10.041 -21.947 -15.992 1.00 66.94 189 PHE A CA 1
ATOM 1533 C C . PHE A 1 189 ? 11.078 -22.547 -16.956 1.00 66.94 189 PHE A C 1
ATOM 1535 O O . PHE A 1 189 ? 12.161 -21.994 -17.101 1.00 66.94 189 PHE A O 1
ATOM 1542 N N . LEU A 1 190 ? 10.758 -23.658 -17.629 1.00 64.50 190 LEU A N 1
ATOM 1543 C CA . LEU A 1 190 ? 11.600 -24.247 -18.677 1.00 64.50 190 LEU A CA 1
ATOM 1544 C C . LEU A 1 190 ? 11.453 -23.538 -20.035 1.00 64.50 190 LEU A C 1
ATOM 1546 O O . LEU A 1 190 ? 12.334 -23.681 -20.879 1.00 64.50 190 LEU A O 1
ATOM 1550 N N . PHE A 1 191 ? 10.364 -22.792 -20.254 1.00 62.69 191 PHE A N 1
ATOM 1551 C CA . PHE A 1 191 ? 10.075 -22.105 -21.522 1.00 62.69 191 PHE A CA 1
ATOM 1552 C C . PHE A 1 191 ? 10.318 -20.588 -21.490 1.00 62.69 191 PHE A C 1
ATOM 1554 O O . PHE A 1 191 ? 10.405 -19.977 -22.552 1.00 62.69 191 PHE A O 1
ATOM 1561 N N . ILE A 1 192 ? 10.438 -19.977 -20.308 1.00 58.91 192 ILE A N 1
ATOM 1562 C CA . ILE A 1 192 ? 10.801 -18.562 -20.151 1.00 58.91 192 ILE A CA 1
ATOM 1563 C C . ILE A 1 192 ? 12.331 -18.484 -20.049 1.00 58.91 192 ILE A C 1
ATOM 1565 O O . ILE A 1 192 ? 12.892 -18.599 -18.965 1.00 58.91 192 ILE A O 1
ATOM 1569 N N . ASP A 1 193 ? 12.974 -18.370 -21.212 1.00 55.59 193 ASP A N 1
ATOM 1570 C CA . ASP A 1 193 ? 14.403 -18.108 -21.438 1.00 55.59 193 ASP A CA 1
ATOM 1571 C C . ASP A 1 193 ? 15.390 -18.958 -20.621 1.00 55.59 193 ASP A C 1
ATOM 1573 O O . ASP A 1 193 ? 15.917 -18.512 -19.595 1.00 55.59 193 ASP A O 1
ATOM 1577 N N . PRO A 1 194 ? 15.741 -20.174 -21.090 1.00 52.50 194 PRO A N 1
ATOM 1578 C CA . PRO A 1 194 ? 16.896 -20.854 -20.539 1.00 52.50 194 PRO A CA 1
ATOM 1579 C C . PRO A 1 194 ? 18.130 -19.984 -20.824 1.00 52.50 194 PRO A C 1
ATOM 1581 O O . PRO A 1 194 ? 18.415 -19.708 -21.995 1.00 52.50 194 PRO A O 1
ATOM 1584 N N . PRO A 1 195 ? 18.927 -19.582 -19.816 1.00 50.38 195 PRO A N 1
ATOM 1585 C CA . PRO A 1 195 ? 20.278 -19.151 -20.116 1.00 50.38 195 PRO A CA 1
ATOM 1586 C C . PRO A 1 195 ? 20.926 -20.340 -20.822 1.00 50.38 195 PRO A C 1
ATOM 1588 O O . PRO A 1 195 ? 20.983 -21.431 -20.245 1.00 50.38 195 PRO A O 1
ATOM 1591 N N . VAL A 1 196 ? 21.340 -20.150 -22.079 1.00 58.84 196 VAL A N 1
ATOM 1592 C CA . VAL A 1 196 ? 21.973 -21.153 -22.953 1.00 58.84 196 VAL A CA 1
ATOM 1593 C C . VAL A 1 196 ? 23.309 -21.570 -22.336 1.00 58.84 196 VAL A C 1
ATOM 1595 O O . VAL A 1 196 ? 24.393 -21.183 -22.755 1.00 58.84 196 VAL A O 1
ATOM 1598 N N . THR A 1 197 ? 23.225 -22.320 -21.251 1.00 67.38 197 THR A N 1
ATOM 1599 C CA . THR A 1 197 ? 24.326 -22.751 -20.412 1.00 67.38 197 THR A CA 1
ATOM 1600 C C . THR A 1 197 ? 24.184 -24.253 -20.271 1.00 67.38 197 THR A C 1
ATOM 1602 O O . THR A 1 197 ? 23.099 -24.782 -20.024 1.00 67.38 197 THR A O 1
ATOM 1605 N N . ILE A 1 198 ? 25.296 -24.958 -20.452 1.00 76.38 198 ILE A N 1
ATOM 1606 C CA . ILE A 1 198 ? 25.398 -26.419 -20.333 1.00 76.38 198 ILE A CA 1
ATOM 1607 C C . ILE A 1 198 ? 24.776 -26.907 -19.009 1.00 76.38 198 ILE A C 1
ATOM 1609 O O . ILE A 1 198 ? 24.156 -27.968 -18.958 1.00 76.38 198 ILE A O 1
ATOM 1613 N N . LEU A 1 199 ? 24.855 -26.081 -17.960 1.00 72.81 199 LEU A N 1
ATOM 1614 C CA . LEU A 1 199 ? 24.266 -26.338 -16.650 1.00 72.81 199 LEU A CA 1
ATOM 1615 C C . LEU A 1 199 ? 22.730 -26.460 -16.683 1.00 72.81 199 LEU A C 1
ATOM 1617 O O . LEU A 1 199 ? 22.182 -27.337 -16.017 1.00 72.81 199 LEU A O 1
ATOM 1621 N N . GLY A 1 200 ? 22.037 -25.637 -17.478 1.00 76.75 200 GLY A N 1
ATOM 1622 C CA . GLY A 1 200 ? 20.578 -25.697 -17.624 1.00 76.75 200 GLY A CA 1
ATOM 1623 C C . GLY A 1 200 ? 20.112 -27.013 -18.251 1.00 76.75 200 GLY A C 1
ATOM 1624 O O . GLY A 1 200 ? 19.178 -27.643 -17.757 1.00 76.75 200 GLY A O 1
ATOM 1625 N N . TRP A 1 201 ? 20.831 -27.491 -19.271 1.00 81.56 201 TRP A N 1
ATOM 1626 C CA . TRP A 1 201 ? 20.567 -28.793 -19.890 1.00 81.56 201 TRP A CA 1
ATOM 1627 C C . TRP A 1 201 ? 20.855 -29.959 -18.943 1.00 81.56 201 TRP A C 1
ATOM 1629 O O . TRP A 1 201 ? 20.049 -30.885 -18.860 1.00 81.56 201 TRP A O 1
ATOM 1639 N N . MET A 1 202 ? 21.951 -29.906 -18.177 1.00 83.25 202 MET A N 1
ATOM 1640 C CA . MET A 1 202 ? 22.244 -30.931 -17.168 1.00 83.25 202 MET A CA 1
ATOM 1641 C C . MET A 1 202 ? 21.157 -31.001 -16.088 1.00 83.25 202 MET A C 1
ATOM 1643 O O . MET A 1 202 ? 20.744 -32.097 -15.704 1.00 83.25 202 MET A O 1
ATOM 1647 N N . LEU A 1 203 ? 20.654 -29.849 -15.635 1.00 82.06 203 LEU A N 1
ATOM 1648 C CA . LEU A 1 203 ? 19.571 -29.785 -14.655 1.00 82.06 203 LEU A CA 1
ATOM 1649 C C . LEU A 1 203 ? 18.260 -30.346 -15.229 1.00 82.06 203 LEU A C 1
ATOM 1651 O O . LEU A 1 203 ? 17.599 -31.148 -14.571 1.00 82.06 203 LEU A O 1
ATOM 1655 N N . ALA A 1 204 ? 17.915 -29.984 -16.469 1.00 80.88 204 ALA A N 1
ATOM 1656 C CA . ALA A 1 204 ? 16.717 -30.477 -17.146 1.00 80.88 204 ALA A CA 1
ATOM 1657 C C . ALA A 1 204 ? 16.738 -32.007 -17.322 1.00 80.88 204 ALA A C 1
ATOM 1659 O O . ALA A 1 204 ? 15.753 -32.677 -17.006 1.00 80.88 204 ALA A O 1
ATOM 1660 N N . VAL A 1 205 ? 17.873 -32.575 -17.748 1.00 89.19 205 VAL A N 1
ATOM 1661 C CA . VAL A 1 205 ? 18.052 -34.034 -17.869 1.00 89.19 205 VAL A CA 1
ATOM 1662 C C . VAL A 1 205 ? 17.961 -34.717 -16.500 1.00 89.19 205 VAL A C 1
ATOM 1664 O O . VAL A 1 205 ? 17.304 -35.752 -16.377 1.00 89.19 205 VAL A O 1
ATOM 1667 N N . GLY A 1 206 ? 18.553 -34.125 -15.457 1.00 90.81 206 GLY A N 1
ATOM 1668 C CA . GLY A 1 206 ? 18.465 -34.641 -14.088 1.00 90.81 206 GLY A CA 1
ATOM 1669 C C . GLY A 1 206 ? 17.029 -34.685 -13.555 1.00 90.81 206 GLY A C 1
ATOM 1670 O O . GLY A 1 206 ? 16.598 -35.706 -13.015 1.00 90.81 206 GLY A O 1
ATOM 1671 N N . ILE A 1 207 ? 16.259 -33.611 -13.763 1.00 88.38 207 ILE A N 1
ATOM 1672 C CA . ILE A 1 207 ? 14.845 -33.537 -13.364 1.00 88.38 207 ILE A CA 1
ATOM 1673 C C . ILE A 1 207 ? 14.009 -34.562 -14.140 1.00 88.38 207 ILE A C 1
ATOM 1675 O O . ILE A 1 207 ? 13.211 -35.280 -13.535 1.00 88.38 207 ILE A O 1
ATOM 1679 N N . ALA A 1 208 ? 14.212 -34.684 -15.455 1.00 90.00 208 ALA A N 1
ATOM 1680 C CA . ALA A 1 208 ? 13.504 -35.664 -16.277 1.00 90.00 208 ALA A CA 1
ATOM 1681 C C . ALA A 1 208 ? 13.776 -37.109 -15.816 1.00 90.00 208 ALA A C 1
ATOM 1683 O O . ALA A 1 208 ? 12.841 -37.905 -15.690 1.00 90.00 208 ALA A O 1
ATOM 1684 N N . GLY A 1 209 ? 15.033 -37.431 -15.489 1.00 94.00 209 GLY A N 1
ATOM 1685 C CA . GLY A 1 209 ? 15.414 -38.733 -14.936 1.00 94.00 209 GLY A CA 1
ATOM 1686 C C . GLY A 1 209 ? 14.760 -39.024 -13.581 1.00 94.00 209 GLY A C 1
ATOM 1687 O O . GLY A 1 209 ? 14.247 -40.123 -13.368 1.00 94.00 209 GLY A O 1
ATOM 1688 N N . LEU A 1 210 ? 14.706 -38.030 -12.689 1.00 93.31 210 LEU A N 1
ATOM 1689 C CA . LEU A 1 210 ? 14.051 -38.157 -11.383 1.00 93.31 210 LEU A CA 1
ATOM 1690 C C . LEU A 1 210 ? 12.543 -38.426 -11.525 1.00 93.31 210 LEU A C 1
ATOM 1692 O O . LEU A 1 210 ? 12.004 -39.300 -10.847 1.00 93.31 210 LEU A O 1
ATOM 1696 N N . ILE A 1 211 ? 11.862 -37.709 -12.426 1.00 91.25 211 ILE A N 1
ATOM 1697 C CA . ILE A 1 211 ? 10.430 -37.907 -12.693 1.00 91.25 211 ILE A CA 1
ATOM 1698 C C . ILE A 1 211 ? 10.178 -39.322 -13.228 1.00 91.25 211 ILE A C 1
ATOM 1700 O O . ILE A 1 211 ? 9.295 -40.018 -12.723 1.00 91.25 211 ILE A O 1
ATOM 1704 N N . ALA A 1 212 ? 10.976 -39.778 -14.198 1.00 92.62 212 ALA A N 1
ATOM 1705 C CA . ALA A 1 212 ? 10.869 -41.133 -14.735 1.00 92.62 212 ALA A CA 1
ATOM 1706 C C . ALA A 1 212 ? 11.069 -42.198 -13.642 1.00 92.62 212 ALA A C 1
ATOM 1708 O O . ALA A 1 212 ? 10.293 -43.151 -13.556 1.00 92.62 212 ALA A O 1
ATOM 1709 N N . TYR A 1 213 ? 12.048 -42.002 -12.755 1.00 94.62 213 TYR A N 1
ATOM 1710 C CA . TYR A 1 213 ? 12.297 -42.893 -11.622 1.00 94.62 213 TYR A CA 1
ATOM 1711 C C . TYR A 1 213 ? 11.094 -42.987 -10.669 1.00 94.62 213 TYR A C 1
ATOM 1713 O O . TYR A 1 213 ? 10.692 -44.088 -10.291 1.00 94.62 213 TYR A O 1
ATOM 1721 N N . ILE A 1 214 ? 10.469 -41.856 -10.323 1.00 92.69 214 ILE A N 1
ATOM 1722 C CA . ILE A 1 214 ? 9.275 -41.826 -9.460 1.00 92.69 214 ILE A CA 1
ATOM 1723 C C . ILE A 1 214 ? 8.100 -42.566 -10.123 1.00 92.69 214 ILE A C 1
ATOM 1725 O O . ILE A 1 214 ? 7.389 -43.324 -9.458 1.00 92.69 214 ILE A O 1
ATOM 1729 N N . ILE A 1 215 ? 7.907 -42.407 -11.436 1.00 93.06 215 ILE A N 1
ATOM 1730 C CA . ILE A 1 215 ? 6.862 -43.122 -12.191 1.00 93.06 215 ILE A CA 1
ATOM 1731 C C . ILE A 1 215 ? 7.108 -44.641 -12.166 1.00 93.06 215 ILE A C 1
ATOM 1733 O O . ILE A 1 215 ? 6.180 -45.424 -11.952 1.00 93.06 215 ILE A O 1
ATOM 1737 N N . VAL A 1 216 ? 8.358 -45.083 -12.325 1.00 94.12 216 VAL A N 1
ATOM 1738 C CA . VAL A 1 216 ? 8.707 -46.512 -12.248 1.00 94.12 216 VAL A CA 1
ATOM 1739 C C . VAL A 1 216 ? 8.484 -47.066 -10.836 1.00 94.12 216 VAL A C 1
ATOM 1741 O O . VAL A 1 216 ? 7.873 -48.119 -10.677 1.00 94.12 216 VAL A O 1
ATOM 1744 N N . GLN A 1 217 ? 8.903 -46.347 -9.795 1.00 93.44 217 GLN A N 1
ATOM 1745 C CA . GLN A 1 217 ? 8.699 -46.779 -8.407 1.00 93.44 217 GLN A CA 1
ATOM 1746 C C . GLN A 1 217 ? 7.212 -46.889 -8.046 1.00 93.44 217 GLN A C 1
ATOM 1748 O O . GLN A 1 217 ? 6.769 -47.889 -7.484 1.00 93.44 217 GLN A O 1
ATOM 1753 N N . THR A 1 218 ? 6.409 -45.895 -8.431 1.00 89.62 218 THR A N 1
ATOM 1754 C CA . THR A 1 218 ? 4.959 -45.909 -8.177 1.00 89.62 218 THR A CA 1
ATOM 1755 C C . THR A 1 218 ? 4.232 -47.012 -8.949 1.00 89.62 218 THR A C 1
ATOM 1757 O O . THR A 1 218 ? 3.282 -47.597 -8.430 1.00 89.62 218 THR A O 1
ATOM 1760 N N . THR A 1 219 ? 4.684 -47.356 -10.160 1.00 90.94 219 THR A N 1
ATOM 1761 C CA . THR A 1 219 ? 4.118 -48.481 -10.925 1.00 90.94 219 THR A CA 1
ATOM 1762 C C . THR A 1 219 ? 4.533 -49.846 -10.375 1.00 90.94 219 THR A C 1
ATOM 1764 O O . THR A 1 219 ? 3.702 -50.756 -10.371 1.00 90.94 219 THR A O 1
ATOM 1767 N N . MET A 1 220 ? 5.757 -49.991 -9.855 1.00 89.50 220 MET A N 1
ATOM 1768 C CA . MET A 1 220 ? 6.208 -51.216 -9.180 1.00 89.50 220 MET A CA 1
ATOM 1769 C C . MET A 1 220 ? 5.436 -51.472 -7.884 1.00 89.50 220 MET A C 1
ATOM 1771 O O . MET A 1 220 ? 4.929 -52.575 -7.688 1.00 89.50 220 MET A O 1
ATOM 1775 N N . LEU A 1 221 ? 5.246 -50.443 -7.052 1.00 87.62 221 LEU A N 1
ATOM 1776 C CA . LEU A 1 221 ? 4.453 -50.545 -5.819 1.00 87.62 221 LEU A CA 1
ATOM 1777 C C . LEU A 1 221 ? 2.989 -50.923 -6.087 1.00 87.62 221 LEU A C 1
ATOM 1779 O O . LEU A 1 221 ? 2.366 -51.593 -5.274 1.00 87.62 221 LEU A O 1
ATOM 1783 N N . ARG A 1 222 ? 2.431 -50.546 -7.244 1.00 87.81 222 ARG A N 1
ATOM 1784 C CA . ARG A 1 222 ? 1.057 -50.914 -7.617 1.00 87.81 222 ARG A CA 1
ATOM 1785 C C . ARG A 1 222 ? 0.912 -52.379 -8.048 1.00 87.81 222 ARG A C 1
ATOM 1787 O O . ARG A 1 222 ? -0.201 -52.896 -8.016 1.00 87.81 222 ARG A O 1
ATOM 1794 N N . LYS A 1 223 ? 1.991 -53.035 -8.494 1.00 84.44 223 LYS A N 1
ATOM 1795 C CA . LYS A 1 223 ? 1.954 -54.425 -8.985 1.00 84.44 223 LYS A CA 1
ATOM 1796 C C . LYS A 1 223 ? 2.106 -55.484 -7.890 1.00 84.44 223 LYS A C 1
ATOM 1798 O O . LYS A 1 223 ? 1.704 -56.612 -8.145 1.00 84.44 223 LYS A O 1
ATOM 1803 N N . ASN A 1 224 ? 2.604 -55.119 -6.708 1.00 78.75 224 ASN A N 1
ATOM 1804 C CA . ASN A 1 224 ? 2.626 -55.977 -5.519 1.00 78.75 224 ASN A CA 1
ATOM 1805 C C . ASN A 1 224 ? 1.795 -55.342 -4.391 1.00 78.75 224 ASN A C 1
ATOM 1807 O O . ASN A 1 224 ? 2.370 -54.783 -3.457 1.00 78.75 224 ASN A O 1
ATOM 1811 N N . PRO A 1 225 ? 0.454 -55.355 -4.483 1.00 70.88 225 PRO A N 1
ATOM 1812 C CA . PRO A 1 225 ? -0.363 -55.161 -3.300 1.00 70.88 225 PRO A CA 1
ATOM 1813 C C . PRO A 1 225 ? -0.257 -56.435 -2.455 1.00 70.88 225 PRO A C 1
ATOM 1815 O O . PRO A 1 225 ? -0.750 -57.484 -2.874 1.00 70.88 225 PRO A O 1
ATOM 1818 N N . ASP A 1 226 ? 0.435 -56.345 -1.322 1.00 71.81 226 ASP A N 1
ATOM 1819 C CA . ASP A 1 226 ? 0.280 -57.322 -0.237 1.00 71.81 226 ASP A CA 1
ATOM 1820 C C . ASP A 1 226 ? -1.192 -57.404 0.215 1.00 71.81 226 ASP A C 1
ATOM 1822 O O . ASP A 1 226 ? -1.879 -56.348 0.219 1.00 71.81 226 ASP A O 1
#

Foldseek 3Di:
DDFDVLLVVVLVVLCVVVVNLAPCSPVSSLLLRLCLVPVPVVLLLVLLVLLLVLLVLVVVLVPQDDPDPCNVVSVVVNVVSLVVNLVSLLVSLVSDPPVSVVVCCVQANDPDPNNSVSVNSNSVSSPSVVVCVVVVHDDSNVVPPPPPPVPVPPPPDPDPDPDDPDPDCVVVVVVVVVVVVVVVVVVVVLVPDDPPDPVNVVVVVVVVVVVVVVVVVVVVVVVDDD

pLDDT: mean 86.65, std 16.03, range [46.47, 98.75]

Solvent-accessible surface area (backbone atoms only — not comparable to full-atom values): 13178 Å² total; per-residue (Å²): 139,85,78,54,71,62,48,53,52,49,50,52,54,49,29,61,72,57,67,70,64,56,80,49,65,65,58,57,43,51,53,53,47,50,33,69,76,69,66,47,53,70,63,50,54,50,49,23,49,51,18,39,48,50,47,51,50,51,54,47,54,72,69,59,41,86,88,38,90,60,36,69,58,54,50,52,54,48,54,53,49,50,54,51,48,44,52,52,51,49,58,53,28,74,72,48,56,71,70,57,24,52,50,46,44,69,53,45,59,43,99,42,73,69,19,50,53,49,38,49,44,47,20,47,40,33,23,50,56,38,50,43,46,72,72,71,45,80,55,81,67,56,81,68,53,76,79,75,69,77,63,87,67,89,78,80,86,83,72,100,65,94,71,76,89,73,78,63,73,65,61,59,53,52,54,50,52,52,52,51,51,51,51,52,49,53,53,51,59,64,70,59,71,67,68,96,42,74,64,52,55,54,50,52,54,51,51,52,51,52,53,54,50,52,52,51,52,56,54,53,56,67,74,60,74,129

Radius of gyration: 25.15 Å; Cα contacts (8 Å, |Δi|>4): 131; chains: 1; bounding box: 55×75×43 Å

Secondary structure (DSSP, 8-state):
-PPPHHHHHHHHHHHHHTTS--S-HHHHHHHHHHHHHH--HHHHHHHHHHHHHHHHHHHHHHHH-TTSTTHHHHHHHHHHHHHHHHHHHHHHHTTS-HHHHHHHHHHTSS--HHHHHHHHHHHHHHHHHHHHHHTTPPPTTGGGS------TTTT-SS----------HHHHHHHHHHHHHHHHHHHHHHHS---S-HHHHHHHHHHHHHHHHHHHHHHHHHH---

Mean predicted aligned error: 13.37 Å

Nearest PDB structures (foldseek):
  5f4y-assembly1_A  TM=3.790E-01  e=1.180E+00  Homo sapiens
  4l8i-assembly1_A  TM=3.257E-01  e=7.030E-01  synthetic construct
  4p1n-assembly1_A  TM=3.843E-01  e=1.881E+00  Kluyveromyces marxianus
  5f5p-assembly1_A  TM=3.881E-01  e=3.157E+00  Homo sapiens